Protein AF-A0A7K9UIX4-F1 (afdb_monomer)

Sequence (213 aa):
QVTSWLKTIYGNYPVPEFEVNAETVDVLYKLAEYSNARDRDMALLIEDMKQRAIEHEEKAEFLHDHLMKQLGPLPYSLSEEGTNCLDILVSSAMLLETNNTSLTSLFSAINDRNLELYEVESENRKKERELRRSMRKLTSVLLLETQLEEHLKKCEERLRIHKDICDIHSQNLTFLKRKSYEIKIRIEDAERTLCDRGFDQSLTHEALVKLSE

pLDDT: mean 91.62, std 8.01, range [50.75, 98.69]

Organism: NCBI:txid176938

Nearest PDB structures (foldseek):
  8at2-assembly1_B  TM=5.514E-01  e=1.145E-14  Xenopus laevis
  8fck-assembly1_A  TM=5.462E-01  e=3.309E-14  Xenopus laevis
  8at4-assembly1_A  TM=5.321E-01  e=9.562E-14  Xenopus laevis

Mean predicted aligned error: 14.8 Å

Structure (mmCIF, N/CA/C/O backbone):
data_AF-A0A7K9UIX4-F1
#
_entry.id   AF-A0A7K9UIX4-F1
#
loop_
_atom_site.group_PDB
_atom_site.id
_atom_site.type_symbol
_atom_site.label_atom_id
_atom_site.label_alt_id
_atom_site.label_comp_id
_atom_site.label_asym_id
_atom_site.label_entity_id
_atom_site.label_seq_id
_atom_site.pdbx_PDB_ins_code
_atom_site.Cartn_x
_atom_site.Cartn_y
_atom_site.Cartn_z
_atom_site.occupancy
_atom_site.B_iso_or_equiv
_atom_site.auth_seq_id
_atom_site.auth_comp_id
_atom_site.auth_asym_id
_atom_site.auth_atom_id
_atom_site.pdbx_PDB_model_num
ATOM 1 N N . GLN A 1 1 ? -47.422 25.585 0.048 1.00 69.56 1 GLN A N 1
ATOM 2 C CA . GLN A 1 1 ? -46.538 24.537 0.601 1.00 69.56 1 GLN A CA 1
ATOM 3 C C . GLN A 1 1 ? -45.089 25.019 0.712 1.00 69.56 1 GLN A C 1
ATOM 5 O O . GLN A 1 1 ? -44.571 25.023 1.818 1.00 69.56 1 GLN A O 1
ATOM 10 N N . VAL A 1 2 ? -44.463 25.524 -0.363 1.00 84.19 2 VAL A N 1
ATOM 11 C CA . VAL A 1 2 ? -43.102 26.113 -0.303 1.00 84.19 2 VAL A CA 1
ATOM 12 C C . VAL A 1 2 ? -43.035 27.368 0.577 1.00 84.19 2 VAL A C 1
ATOM 14 O O . VAL A 1 2 ? -42.195 27.463 1.462 1.00 84.19 2 VAL A O 1
ATOM 17 N N . THR A 1 3 ? -43.963 28.311 0.406 1.00 83.75 3 THR A N 1
ATOM 18 C CA . THR A 1 3 ? -43.996 29.569 1.178 1.00 83.75 3 THR A CA 1
ATOM 19 C C . THR A 1 3 ? -44.236 29.364 2.675 1.00 83.75 3 THR A C 1
ATOM 21 O O . THR A 1 3 ? -43.691 30.100 3.492 1.00 83.75 3 THR A O 1
ATOM 24 N N . SER A 1 4 ? -45.035 28.362 3.049 1.00 85.44 4 SER A N 1
ATOM 25 C CA . SER A 1 4 ? -45.248 27.977 4.447 1.00 85.44 4 SER A CA 1
ATOM 26 C C . SER A 1 4 ? -44.009 27.307 5.040 1.00 85.44 4 SER A C 1
ATOM 28 O O . SER A 1 4 ? -43.627 27.654 6.149 1.00 85.44 4 SER A O 1
ATOM 30 N N . TRP A 1 5 ? -43.349 26.418 4.289 1.00 90.06 5 TRP A N 1
ATOM 31 C CA . TRP A 1 5 ? -42.104 25.773 4.718 1.00 90.06 5 TRP A CA 1
ATOM 32 C C . TRP A 1 5 ? -40.960 26.783 4.895 1.00 90.06 5 TRP A C 1
ATOM 34 O O . TRP A 1 5 ? -40.289 26.768 5.923 1.00 90.06 5 TRP A O 1
ATOM 44 N N . LEU A 1 6 ? -40.803 27.740 3.971 1.00 88.31 6 LEU A N 1
ATOM 45 C CA . LEU A 1 6 ? -39.832 28.831 4.110 1.00 88.31 6 LEU A CA 1
ATOM 46 C C . LEU A 1 6 ? -40.106 29.684 5.356 1.00 88.31 6 LEU A C 1
ATOM 48 O O . LEU A 1 6 ? -39.179 30.000 6.092 1.00 88.31 6 LEU A O 1
ATOM 52 N N . LYS A 1 7 ? -41.370 30.005 5.657 1.00 87.81 7 LYS A N 1
ATOM 53 C CA . LYS A 1 7 ? -41.719 30.693 6.912 1.00 87.81 7 LYS A CA 1
ATOM 54 C C . LYS A 1 7 ? -41.355 29.872 8.150 1.00 87.81 7 LYS A C 1
ATOM 56 O O . LYS A 1 7 ? -40.897 30.447 9.128 1.00 87.81 7 LYS A O 1
ATOM 61 N N . THR A 1 8 ? -41.523 28.550 8.116 1.00 88.25 8 THR A N 1
ATOM 62 C CA . THR A 1 8 ? -41.115 27.670 9.222 1.00 88.25 8 THR A CA 1
ATOM 63 C C . THR A 1 8 ? -39.597 27.663 9.418 1.00 88.25 8 THR A C 1
ATOM 65 O O . THR A 1 8 ? -39.149 27.732 10.557 1.00 88.25 8 THR A O 1
ATOM 68 N N . ILE A 1 9 ? -38.809 27.639 8.338 1.00 87.88 9 ILE A N 1
ATOM 69 C CA . ILE A 1 9 ? -37.337 27.664 8.415 1.00 87.88 9 ILE A CA 1
ATOM 70 C C . ILE A 1 9 ? -36.812 29.009 8.917 1.00 87.88 9 ILE A C 1
ATOM 72 O O . ILE A 1 9 ? -35.937 29.046 9.778 1.00 87.88 9 ILE A O 1
ATOM 76 N N . TYR A 1 10 ? -37.325 30.114 8.376 1.00 87.62 10 TYR A N 1
ATOM 77 C CA . TYR A 1 10 ? -36.851 31.453 8.729 1.00 87.62 10 TYR A CA 1
ATOM 78 C C . TYR A 1 10 ? -37.459 31.973 10.041 1.00 87.62 10 TYR A C 1
ATOM 80 O O . TYR A 1 10 ? -36.930 32.913 10.634 1.00 87.62 10 TYR A O 1
ATOM 88 N N . GLY A 1 11 ? -38.536 31.354 10.535 1.00 85.56 11 GLY A N 1
ATOM 89 C CA . GLY A 1 11 ? -39.170 31.691 11.806 1.00 85.56 11 GLY A CA 1
ATOM 90 C C . GLY A 1 11 ? -39.609 33.156 11.857 1.00 85.56 11 GLY A C 1
ATOM 91 O O . GLY A 1 11 ? -40.539 33.560 11.163 1.00 85.56 11 GLY A O 1
ATOM 92 N N . ASN A 1 12 ? -38.923 33.950 12.684 1.00 86.75 12 ASN A N 1
ATOM 93 C CA . ASN A 1 12 ? -39.192 35.383 12.859 1.00 86.75 12 ASN A CA 1
ATOM 94 C C . ASN A 1 12 ? -38.447 36.283 11.858 1.00 86.75 12 ASN A C 1
ATOM 96 O O . ASN A 1 12 ? -38.671 37.494 11.846 1.00 86.75 12 ASN A O 1
ATOM 100 N N . TYR A 1 13 ? -37.550 35.726 11.042 1.00 87.31 13 TYR A N 1
ATOM 101 C CA . TYR A 1 13 ? -36.823 36.478 10.025 1.00 87.31 13 TYR A CA 1
ATOM 102 C C . TYR A 1 13 ? -37.628 36.564 8.722 1.00 87.31 13 TYR A C 1
ATOM 104 O O . TYR A 1 13 ? -38.330 35.614 8.361 1.00 87.31 13 TYR A O 1
ATOM 112 N N . PRO A 1 14 ? -37.535 37.686 7.986 1.00 86.38 14 PRO A N 1
ATOM 113 C CA . PRO A 1 14 ? -38.163 37.788 6.679 1.00 86.38 14 PRO A CA 1
ATOM 114 C C . PRO A 1 14 ? -37.519 36.791 5.709 1.00 86.38 14 PRO A C 1
ATOM 116 O O . PRO A 1 14 ? -36.296 36.652 5.659 1.00 86.38 14 PRO A O 1
ATOM 119 N N . VAL A 1 15 ? -38.354 36.107 4.924 1.00 86.44 15 VAL A N 1
ATOM 120 C CA . VAL A 1 15 ? -37.889 35.224 3.846 1.00 86.44 15 VAL A CA 1
ATOM 121 C C . VAL A 1 15 ? -37.228 36.095 2.767 1.00 86.44 15 VAL A C 1
ATOM 123 O O . VAL A 1 15 ? -37.869 37.048 2.320 1.00 86.44 15 VAL A O 1
ATOM 126 N N . PRO A 1 16 ? -35.981 35.803 2.349 1.00 87.50 16 PRO A N 1
ATOM 127 C CA . PRO A 1 16 ? -35.305 36.549 1.294 1.00 87.50 16 PRO A CA 1
ATOM 128 C C . PRO A 1 16 ? -36.104 36.561 -0.007 1.00 87.50 16 PRO A C 1
ATOM 130 O O . PRO A 1 16 ? -36.765 35.578 -0.347 1.00 87.50 16 PRO A O 1
ATOM 133 N N . GLU A 1 17 ? -36.019 37.661 -0.750 1.00 85.00 17 GLU A N 1
ATOM 134 C CA . GLU A 1 17 ? -36.602 37.735 -2.086 1.00 85.00 17 GLU A CA 1
ATOM 135 C C . GLU A 1 17 ? -35.867 36.779 -3.032 1.00 85.00 17 GLU A C 1
ATOM 137 O O . GLU A 1 17 ? -34.637 36.712 -3.046 1.00 85.00 17 GLU A O 1
ATOM 142 N N . PHE A 1 18 ? -36.628 36.025 -3.819 1.00 85.56 18 PHE A N 1
ATOM 143 C CA . PHE A 1 18 ? -36.106 35.101 -4.819 1.00 85.56 18 PHE A CA 1
ATOM 144 C C . PHE A 1 18 ? -36.961 35.166 -6.082 1.00 85.56 18 PHE A C 1
ATOM 146 O O . PHE A 1 18 ? -38.129 35.561 -6.047 1.00 85.56 18 PHE A O 1
ATOM 153 N N . GLU A 1 19 ? -36.378 34.773 -7.209 1.00 88.25 19 GLU A N 1
ATOM 154 C CA . GLU A 1 19 ? -37.083 34.749 -8.483 1.00 88.25 19 GLU A CA 1
ATOM 155 C C . GLU A 1 19 ? -38.132 33.628 -8.497 1.00 88.25 19 GLU A C 1
ATOM 157 O O . GLU A 1 19 ? -37.816 32.443 -8.386 1.00 88.25 19 GLU A O 1
ATOM 162 N N . VAL A 1 20 ? -39.407 33.993 -8.643 1.00 86.06 20 VAL A N 1
ATOM 163 C CA . VAL A 1 20 ? -40.508 33.025 -8.687 1.00 86.06 20 VAL A CA 1
ATOM 164 C C . VAL A 1 20 ? -40.691 32.533 -10.122 1.00 86.06 20 VAL A C 1
ATOM 166 O O . VAL A 1 20 ? -41.578 32.985 -10.845 1.00 86.06 20 VAL A O 1
ATOM 169 N N . ASN A 1 21 ? -39.838 31.596 -10.533 1.00 91.38 21 ASN A N 1
ATOM 170 C CA . ASN A 1 21 ? -39.973 30.854 -11.788 1.00 91.38 21 ASN A CA 1
ATOM 171 C C . ASN A 1 21 ? -40.266 29.362 -11.522 1.00 91.38 21 ASN A C 1
ATOM 173 O O . ASN A 1 21 ? -40.100 28.867 -10.404 1.00 91.38 21 ASN A O 1
ATOM 177 N N . ALA A 1 22 ? -40.763 28.645 -12.537 1.00 88.19 22 ALA A N 1
ATOM 178 C CA . ALA A 1 22 ? -41.216 27.257 -12.381 1.00 88.19 22 ALA A CA 1
ATOM 179 C C . ALA A 1 22 ? -40.102 26.314 -11.891 1.00 88.19 22 ALA A C 1
ATOM 181 O O . ALA A 1 22 ? -40.360 25.428 -11.079 1.00 88.19 22 ALA A O 1
ATOM 182 N N . GLU A 1 23 ? -38.868 26.541 -12.340 1.00 91.12 23 GLU A N 1
ATOM 183 C CA . GLU A 1 23 ? -37.693 25.759 -11.951 1.00 91.12 23 GLU A CA 1
ATOM 184 C C . GLU A 1 23 ? -37.335 25.980 -10.475 1.00 91.12 23 GLU A C 1
ATOM 186 O O . GLU A 1 23 ? -37.147 25.028 -9.720 1.00 91.12 23 GLU A O 1
ATOM 191 N N . THR A 1 24 ? -37.341 27.234 -10.023 1.00 88.69 24 THR A N 1
ATOM 192 C CA . THR A 1 24 ? -37.006 27.607 -8.643 1.00 88.69 24 THR A CA 1
ATOM 193 C C . THR A 1 24 ? -38.058 27.098 -7.661 1.00 88.69 24 THR A C 1
ATOM 195 O O . THR A 1 24 ? -37.723 26.612 -6.581 1.00 88.69 24 THR A O 1
ATOM 198 N N . VAL A 1 25 ? -39.340 27.140 -8.037 1.00 89.88 25 VAL A N 1
ATOM 199 C CA . VAL A 1 25 ? -40.420 26.584 -7.210 1.00 89.88 25 VAL A CA 1
ATOM 200 C C . VAL A 1 25 ? -40.328 25.055 -7.114 1.00 89.88 25 VAL A C 1
ATOM 202 O O . VAL A 1 25 ? -40.532 24.528 -6.021 1.00 89.88 25 VAL A O 1
ATOM 205 N N . ASP A 1 26 ? -39.983 24.348 -8.196 1.00 92.06 26 ASP A N 1
ATOM 206 C CA . ASP A 1 26 ? -39.791 22.885 -8.186 1.00 92.06 26 ASP A CA 1
ATOM 207 C C . ASP A 1 26 ? -38.611 22.464 -7.296 1.00 92.06 26 ASP A C 1
ATOM 209 O O . ASP A 1 26 ? -38.741 21.563 -6.463 1.00 92.06 26 ASP A O 1
ATOM 213 N N . VAL A 1 27 ? -37.478 23.170 -7.394 1.00 91.69 27 VAL A N 1
ATOM 214 C CA . VAL A 1 27 ? -36.305 22.927 -6.538 1.00 91.69 27 VAL A CA 1
ATOM 215 C C . VAL A 1 27 ? -36.646 23.145 -5.064 1.00 91.69 27 VAL A C 1
ATOM 217 O O . VAL A 1 27 ? -36.348 22.291 -4.227 1.00 91.69 27 VAL A O 1
ATOM 220 N N . LEU A 1 28 ? -37.311 24.254 -4.729 1.00 91.25 28 LEU A N 1
ATOM 221 C CA . LEU A 1 28 ? -37.714 24.545 -3.351 1.00 91.25 28 LEU A CA 1
ATOM 222 C C . LEU A 1 28 ? -38.770 23.562 -2.831 1.00 91.25 28 LEU A C 1
ATOM 224 O O . LEU A 1 28 ? -38.767 23.236 -1.645 1.00 91.25 28 LEU A O 1
ATOM 228 N N . TYR A 1 29 ? -39.660 23.069 -3.693 1.00 91.69 29 TYR A N 1
ATOM 229 C CA . TYR A 1 29 ? -40.641 22.049 -3.333 1.00 91.69 29 TYR A CA 1
ATOM 230 C C . TYR A 1 29 ? -39.965 20.722 -2.975 1.00 91.69 29 TYR A C 1
ATOM 232 O O . TYR A 1 29 ? -40.213 20.183 -1.896 1.00 91.69 29 TYR A O 1
ATOM 240 N N . LYS A 1 30 ? -39.042 20.244 -3.818 1.00 92.88 30 LYS A N 1
ATOM 241 C CA . LYS A 1 30 ? -38.243 19.037 -3.546 1.00 92.88 30 LYS A CA 1
ATOM 242 C C . LYS A 1 30 ? -37.411 19.182 -2.276 1.00 92.88 30 LYS A C 1
ATOM 244 O O . LYS A 1 30 ? -37.341 18.254 -1.474 1.00 92.88 30 LYS A O 1
ATOM 249 N N . LEU A 1 31 ? -36.815 20.356 -2.065 1.00 92.06 31 LEU A N 1
ATOM 250 C CA . LEU A 1 31 ? -36.054 20.646 -0.853 1.00 92.06 31 LEU A CA 1
ATOM 251 C C . LEU A 1 31 ? -36.946 20.623 0.396 1.00 92.06 31 LEU A C 1
ATOM 253 O O . LEU A 1 31 ? -36.538 20.084 1.424 1.00 92.06 31 LEU A O 1
ATOM 257 N N . ALA A 1 32 ? -38.173 21.140 0.300 1.00 91.81 32 ALA A N 1
ATOM 258 C CA . ALA A 1 32 ? -39.151 21.088 1.379 1.00 91.81 32 ALA A CA 1
ATOM 259 C C . ALA A 1 32 ? -39.592 19.657 1.703 1.00 91.81 32 ALA A C 1
ATOM 261 O O . ALA A 1 32 ? -39.629 19.281 2.874 1.00 91.81 32 ALA A O 1
ATOM 262 N N . GLU A 1 33 ? -39.900 18.842 0.691 1.00 93.38 33 GLU A N 1
ATOM 263 C CA . GLU A 1 33 ? -40.237 17.427 0.890 1.00 93.38 33 GLU A CA 1
ATOM 264 C C . GLU A 1 33 ? -39.084 16.658 1.534 1.00 93.38 33 GLU A C 1
ATOM 266 O O . GLU A 1 33 ? -39.299 15.943 2.514 1.00 93.38 33 GLU A O 1
ATOM 271 N N . TYR A 1 34 ? -37.862 16.859 1.036 1.00 92.94 34 TYR A N 1
ATOM 272 C CA . TYR A 1 34 ? -36.669 16.221 1.579 1.00 92.94 34 TYR A CA 1
ATOM 273 C C . TYR A 1 34 ? -36.387 16.654 3.023 1.00 92.94 34 TYR A C 1
ATOM 275 O O . TYR A 1 34 ? -36.147 15.804 3.878 1.00 92.94 34 TYR A O 1
ATOM 283 N N . SER A 1 35 ? -36.470 17.956 3.323 1.00 91.44 35 SER A N 1
ATOM 284 C CA . SER A 1 35 ? -36.311 18.470 4.689 1.00 91.44 35 SER A CA 1
ATOM 285 C C . SER A 1 35 ? -37.348 17.856 5.621 1.00 91.44 35 SER A C 1
ATOM 287 O O . SER A 1 35 ? -36.984 17.298 6.644 1.00 91.44 35 SER A O 1
ATOM 289 N N . ASN A 1 36 ? -38.628 17.870 5.242 1.00 91.50 36 ASN A N 1
ATOM 290 C CA . ASN A 1 36 ? -39.698 17.331 6.080 1.00 91.50 36 ASN A CA 1
ATOM 291 C C . ASN A 1 36 ? -39.596 15.810 6.275 1.00 91.50 36 ASN A C 1
ATOM 293 O O . ASN A 1 36 ? -39.999 15.293 7.315 1.00 91.50 36 ASN A O 1
ATOM 297 N N . ALA A 1 37 ? -39.118 15.063 5.276 1.00 93.12 37 ALA A N 1
ATOM 298 C CA . ALA A 1 37 ? -38.832 13.638 5.428 1.00 93.12 37 ALA A CA 1
ATOM 299 C C . ALA A 1 37 ? -37.690 13.420 6.427 1.00 93.12 37 ALA A C 1
ATOM 301 O O . ALA A 1 37 ? -37.876 12.718 7.416 1.00 93.12 37 ALA A O 1
ATOM 302 N N . ARG A 1 38 ? -36.569 14.122 6.239 1.00 93.88 38 ARG A N 1
ATOM 303 C CA . ARG A 1 38 ? -35.414 14.057 7.138 1.00 93.88 38 ARG A CA 1
ATOM 304 C C . ARG A 1 38 ? -35.765 14.455 8.573 1.00 93.88 38 ARG A C 1
ATOM 306 O O . ARG A 1 38 ? -35.310 13.808 9.508 1.00 93.88 38 ARG A O 1
ATOM 313 N N . ASP A 1 39 ? -36.565 15.501 8.758 1.00 93.31 39 ASP A N 1
ATOM 314 C CA . ASP A 1 39 ? -36.942 15.997 10.084 1.00 93.31 39 ASP A CA 1
ATOM 315 C C . ASP A 1 39 ? -37.875 15.000 10.801 1.00 93.31 39 ASP A C 1
ATOM 317 O O . ASP A 1 39 ? -37.752 14.802 12.010 1.00 93.31 39 ASP A O 1
ATOM 321 N N . ARG A 1 40 ? -38.751 14.299 10.061 1.00 95.00 40 ARG A N 1
ATOM 322 C CA . ARG A 1 40 ? -39.546 13.179 10.600 1.00 95.00 40 ARG A CA 1
ATOM 323 C C . ARG A 1 40 ? -38.667 12.002 11.011 1.00 95.00 40 ARG A C 1
ATOM 325 O O . ARG A 1 40 ? -38.834 11.495 12.116 1.00 95.00 40 ARG A O 1
ATOM 332 N N . ASP A 1 41 ? -37.729 11.596 10.161 1.00 96.00 41 ASP A N 1
ATOM 333 C CA . ASP A 1 41 ? -36.817 10.487 10.460 1.00 96.00 41 ASP A CA 1
ATOM 334 C C . ASP A 1 41 ? -35.938 10.808 11.677 1.00 96.00 41 ASP A C 1
ATOM 336 O O . ASP A 1 41 ? -35.739 9.966 12.552 1.00 96.00 41 ASP A O 1
ATOM 340 N N . MET A 1 42 ? -35.472 12.055 11.785 1.00 95.12 42 MET A N 1
ATOM 341 C CA . MET A 1 42 ? -34.721 12.531 12.944 1.00 95.12 42 MET A CA 1
ATOM 342 C C . MET A 1 42 ? -35.571 12.522 14.218 1.00 95.12 42 MET A C 1
ATOM 344 O O . MET A 1 42 ? -35.084 12.102 15.264 1.00 95.12 42 MET A O 1
ATOM 348 N N . ALA A 1 43 ? -36.838 12.943 14.147 1.00 95.94 43 ALA A N 1
ATOM 349 C CA . ALA A 1 43 ? -37.745 12.887 15.291 1.00 95.94 43 ALA A CA 1
ATOM 350 C C . ALA A 1 43 ? -37.988 11.442 15.763 1.00 95.94 43 ALA A C 1
ATOM 352 O O . ALA A 1 43 ? -37.959 11.186 16.966 1.00 95.94 43 ALA A O 1
ATOM 353 N N . LEU A 1 44 ? -38.163 10.497 14.832 1.00 96.81 44 LEU A N 1
ATOM 354 C CA . LEU A 1 44 ? -38.292 9.072 15.151 1.00 96.81 44 LEU A CA 1
ATOM 355 C C . LEU A 1 44 ? -37.020 8.515 15.798 1.00 96.81 44 LEU A C 1
ATOM 357 O O . LEU A 1 44 ? -37.114 7.807 16.795 1.00 96.81 44 LEU A O 1
ATOM 361 N N . LEU A 1 45 ? -35.842 8.872 15.279 1.00 97.25 45 LEU A N 1
ATOM 362 C CA . LEU A 1 45 ? -34.562 8.473 15.864 1.00 97.25 45 LEU A CA 1
ATOM 363 C C . LEU A 1 45 ? -34.389 9.024 17.285 1.00 97.25 45 LEU A C 1
ATOM 365 O O . LEU A 1 45 ? -33.925 8.310 18.166 1.00 97.25 45 LEU A O 1
ATOM 369 N N . ILE A 1 46 ? -34.762 10.285 17.522 1.00 96.75 46 ILE A N 1
ATOM 370 C CA . ILE A 1 46 ? -34.701 10.891 18.859 1.00 96.75 46 ILE A CA 1
ATOM 371 C C . ILE A 1 46 ? -35.603 10.129 19.833 1.00 96.75 46 ILE A C 1
ATOM 373 O O . ILE A 1 46 ? -35.179 9.848 20.952 1.00 96.75 46 ILE A O 1
ATOM 377 N N . GLU A 1 47 ? -36.830 9.805 19.427 1.00 97.25 47 GLU A N 1
ATOM 378 C CA . GLU A 1 47 ? -37.774 9.096 20.291 1.00 97.25 47 GLU A CA 1
ATOM 379 C C . GLU A 1 47 ? -37.317 7.665 20.588 1.00 97.25 47 GLU A C 1
ATOM 381 O O . GLU A 1 47 ? -37.326 7.235 21.738 1.00 97.25 47 GLU A O 1
ATOM 386 N N . ASP A 1 48 ? -36.813 6.961 19.578 1.00 97.44 48 ASP A N 1
ATOM 387 C CA . ASP A 1 48 ? -36.209 5.639 19.732 1.00 97.44 48 ASP A CA 1
ATOM 388 C C . ASP A 1 48 ? -34.994 5.664 20.679 1.00 97.44 48 ASP A C 1
ATOM 390 O O . ASP A 1 48 ? -34.877 4.816 21.563 1.00 97.44 48 ASP A O 1
ATOM 394 N N . MET A 1 49 ? -34.121 6.671 20.578 1.00 95.56 49 MET A N 1
ATOM 395 C CA . MET A 1 49 ? -32.983 6.818 21.494 1.00 95.56 49 MET A CA 1
ATOM 396 C C . MET A 1 49 ? -33.420 7.110 22.933 1.00 95.56 49 MET A C 1
ATOM 398 O O . MET A 1 49 ? -32.815 6.582 23.865 1.00 95.56 49 MET A O 1
ATOM 402 N N . LYS A 1 50 ? -34.476 7.910 23.134 1.00 96.88 50 LYS A N 1
ATOM 403 C CA . LYS A 1 50 ? -35.054 8.128 24.471 1.00 96.88 50 LYS A CA 1
ATOM 404 C C . LYS A 1 50 ? -35.621 6.838 25.050 1.00 96.88 50 LYS A C 1
ATOM 406 O O . LYS A 1 50 ? -35.353 6.536 26.207 1.00 96.88 50 LYS A O 1
ATOM 411 N N . GLN A 1 51 ? -36.360 6.074 24.248 1.00 96.94 51 GLN A N 1
ATOM 412 C CA . GLN A 1 51 ? -36.930 4.803 24.678 1.00 96.94 51 GLN A CA 1
ATOM 413 C C . GLN A 1 51 ? -35.832 3.809 25.076 1.00 96.94 51 GLN A C 1
ATOM 415 O O . GLN A 1 51 ? -35.888 3.241 26.163 1.00 96.94 51 GLN A O 1
ATOM 420 N N . ARG A 1 52 ? -34.774 3.674 24.263 1.00 95.44 52 ARG A N 1
ATOM 421 C CA . ARG A 1 52 ? -33.603 2.854 24.619 1.00 95.44 52 ARG A CA 1
ATOM 422 C C . ARG A 1 52 ? -32.946 3.323 25.913 1.00 95.44 52 ARG A C 1
ATOM 424 O O . ARG A 1 52 ? -32.527 2.489 26.707 1.00 95.44 52 ARG A O 1
ATOM 431 N N . ALA A 1 53 ? -32.829 4.634 26.130 1.00 95.56 53 ALA A N 1
ATOM 432 C CA . ALA A 1 53 ? -32.246 5.169 27.357 1.00 95.56 53 ALA A CA 1
ATOM 433 C C . ALA A 1 53 ? -33.058 4.756 28.596 1.00 95.56 53 ALA A C 1
ATOM 435 O O . ALA A 1 53 ? -32.464 4.283 29.562 1.00 95.56 53 ALA A O 1
ATOM 436 N N . ILE A 1 54 ? -34.392 4.844 28.527 1.00 96.06 54 ILE A N 1
ATOM 437 C CA . ILE A 1 54 ? -35.295 4.385 29.595 1.00 96.06 54 ILE A CA 1
ATOM 438 C C . ILE A 1 54 ? -35.123 2.880 29.832 1.00 96.06 54 ILE A C 1
ATOM 440 O O . ILE A 1 54 ? -34.901 2.458 30.960 1.00 96.06 54 ILE A O 1
ATOM 444 N N . GLU A 1 55 ? -35.140 2.066 28.773 1.00 95.62 55 GLU A N 1
ATOM 445 C CA . GLU A 1 55 ? -34.955 0.611 28.883 1.00 95.62 55 GLU A CA 1
ATOM 446 C C . GLU A 1 55 ? -33.600 0.234 29.501 1.00 95.62 55 GLU A C 1
ATOM 448 O O . GLU A 1 55 ? -33.491 -0.726 30.268 1.00 95.62 55 GLU A O 1
ATOM 453 N N . HIS A 1 56 ? -32.545 0.982 29.172 1.00 93.00 56 HIS A N 1
ATOM 454 C CA . HIS A 1 56 ? -31.225 0.796 29.764 1.00 93.00 56 HIS A CA 1
ATOM 455 C C . HIS A 1 56 ? -31.197 1.168 31.247 1.00 93.00 56 HIS A C 1
ATOM 457 O O . HIS A 1 56 ? -30.570 0.445 32.024 1.00 93.00 56 HIS A O 1
ATOM 463 N N . GLU A 1 57 ? -31.868 2.250 31.637 1.00 95.12 57 GLU A N 1
ATOM 464 C CA . GLU A 1 57 ? -31.971 2.694 33.028 1.00 95.12 57 GLU A CA 1
ATOM 465 C C . GLU A 1 57 ? -32.768 1.690 33.873 1.00 95.12 57 GLU A C 1
ATOM 467 O O . GLU A 1 57 ? -32.247 1.186 34.867 1.00 95.12 57 GLU A O 1
ATOM 472 N N . GLU A 1 58 ? -33.943 1.259 33.406 1.00 94.75 58 GLU A N 1
ATOM 473 C CA . GLU A 1 58 ? -34.754 0.223 34.064 1.00 94.75 58 GLU A CA 1
ATOM 474 C C . GLU A 1 58 ? -33.982 -1.096 34.224 1.00 94.75 58 GLU A C 1
ATOM 476 O O . GLU A 1 58 ? -34.029 -1.757 35.266 1.00 94.75 58 GLU A O 1
ATOM 481 N N . LYS A 1 59 ? -33.225 -1.496 33.195 1.00 92.56 59 LYS A N 1
ATOM 482 C CA . LYS A 1 59 ? -32.387 -2.697 33.257 1.00 92.56 59 LYS A CA 1
ATOM 483 C C . LYS A 1 59 ? -31.236 -2.542 34.250 1.00 92.56 59 LYS A C 1
ATOM 485 O O . LYS A 1 59 ? -30.892 -3.516 34.922 1.00 92.56 59 LYS A O 1
ATOM 490 N N . ALA A 1 60 ? -30.626 -1.361 34.331 1.00 90.06 60 ALA A N 1
ATOM 491 C CA . ALA A 1 60 ? -29.564 -1.077 35.288 1.00 90.06 60 ALA A CA 1
ATOM 492 C C . ALA A 1 60 ? -30.089 -1.142 36.729 1.00 90.06 60 ALA A C 1
ATOM 494 O O . ALA A 1 60 ? -29.473 -1.809 37.563 1.00 90.06 60 ALA A O 1
ATOM 495 N N . GLU A 1 61 ? -31.251 -0.543 36.999 1.00 92.56 61 GLU A N 1
ATOM 496 C CA . GLU A 1 61 ? -31.930 -0.620 38.297 1.00 92.56 61 GLU A CA 1
ATOM 497 C C . GLU A 1 61 ? -32.293 -2.064 38.662 1.00 92.56 61 GLU A C 1
ATOM 499 O O . GLU A 1 61 ? -31.951 -2.538 39.747 1.00 92.56 61 GLU A O 1
ATOM 504 N N . PHE A 1 62 ? -32.895 -2.814 37.732 1.00 92.06 62 PHE A N 1
ATOM 505 C CA . PHE A 1 62 ? -33.228 -4.225 37.942 1.00 92.06 62 PHE A CA 1
ATOM 506 C C . PHE A 1 62 ? -31.997 -5.064 38.314 1.00 92.06 62 PHE A C 1
ATOM 508 O O . PHE A 1 62 ? -32.046 -5.878 39.242 1.00 92.06 62 PHE A O 1
ATOM 515 N N . LEU A 1 63 ? -30.887 -4.881 37.592 1.00 87.88 63 LEU A N 1
ATOM 516 C CA . LEU A 1 63 ? -29.639 -5.589 37.868 1.00 87.88 63 LEU A CA 1
ATOM 517 C C . LEU A 1 63 ? -29.055 -5.180 39.221 1.00 87.88 63 LEU A C 1
ATOM 519 O O . LEU A 1 63 ? -28.618 -6.054 39.970 1.00 87.88 63 LEU A O 1
ATOM 523 N N . HIS A 1 64 ? -29.078 -3.889 39.553 1.00 83.75 64 HIS A N 1
ATOM 524 C CA . HIS A 1 64 ? -28.623 -3.384 40.845 1.00 83.75 64 HIS A CA 1
ATOM 525 C C . HIS A 1 64 ? -29.398 -4.027 42.002 1.00 83.75 64 HIS A C 1
ATOM 527 O O . HIS A 1 64 ? -28.795 -4.613 42.904 1.00 83.75 64 HIS A O 1
ATOM 533 N N . ASP A 1 65 ? -30.728 -4.012 41.933 1.00 86.94 65 ASP A N 1
ATOM 534 C CA . ASP A 1 65 ? -31.610 -4.610 42.936 1.00 86.94 65 ASP A CA 1
ATOM 535 C C . ASP A 1 65 ? -31.410 -6.120 43.065 1.00 86.94 65 ASP A C 1
ATOM 537 O O . ASP A 1 65 ? -31.404 -6.675 44.170 1.00 86.94 65 ASP A O 1
ATOM 541 N N . HIS A 1 66 ? -31.263 -6.810 41.933 1.00 86.62 66 HIS A N 1
ATOM 542 C CA . HIS A 1 66 ? -31.018 -8.244 41.912 1.00 86.62 66 HIS A CA 1
ATOM 543 C C . HIS A 1 66 ? -29.684 -8.593 42.583 1.00 86.62 66 HIS A C 1
ATOM 545 O O . HIS A 1 66 ? -29.636 -9.489 43.430 1.00 86.62 66 HIS A O 1
ATOM 551 N N . LEU A 1 67 ? -28.620 -7.858 42.250 1.00 82.81 67 LEU A N 1
ATOM 552 C CA . LEU A 1 67 ? -27.295 -8.035 42.838 1.00 82.81 67 LEU A CA 1
ATOM 553 C C . LEU A 1 67 ? -27.304 -7.727 44.338 1.00 82.81 67 LEU A C 1
ATOM 555 O O . LEU A 1 67 ? -26.776 -8.525 45.110 1.00 82.81 67 LEU A O 1
ATOM 559 N N . MET A 1 68 ? -27.964 -6.650 44.773 1.00 81.12 68 MET A N 1
ATOM 560 C CA . MET A 1 68 ? -28.098 -6.315 46.197 1.00 81.12 68 MET A CA 1
ATOM 561 C C . MET A 1 68 ? -28.842 -7.400 46.985 1.00 81.12 68 MET A C 1
ATOM 563 O O . MET A 1 68 ? -28.447 -7.732 48.103 1.00 81.12 68 MET A O 1
ATOM 567 N N . LYS A 1 69 ? -29.878 -8.017 46.399 1.00 84.88 69 LYS A N 1
ATOM 568 C CA . LYS A 1 69 ? -30.600 -9.147 47.015 1.00 84.88 69 LYS A CA 1
ATOM 569 C C . LYS A 1 69 ? -29.759 -10.426 47.100 1.00 84.88 69 LYS A C 1
ATOM 571 O O . LYS A 1 69 ? -29.895 -11.161 48.073 1.00 84.88 69 LYS A O 1
ATOM 576 N N . GLN A 1 70 ? -28.933 -10.712 46.091 1.00 79.75 70 GLN A N 1
ATOM 577 C CA . GLN A 1 70 ? -28.108 -11.929 46.020 1.00 79.75 70 GLN A CA 1
ATOM 578 C C . GLN A 1 70 ? -26.834 -11.841 46.874 1.00 79.75 70 GLN A C 1
ATOM 580 O O . GLN A 1 70 ? -26.460 -12.817 47.518 1.00 79.75 70 GLN A O 1
ATOM 585 N N . LEU A 1 71 ? -26.163 -10.686 46.869 1.00 75.62 71 LEU A N 1
ATOM 586 C CA . LEU A 1 71 ? -24.849 -10.488 47.492 1.00 75.62 71 LEU A CA 1
ATOM 587 C C . LEU A 1 71 ? -24.938 -9.833 48.881 1.00 75.62 71 LEU A C 1
ATOM 589 O O . LEU A 1 71 ? -23.975 -9.896 49.643 1.00 75.62 71 LEU A O 1
ATOM 593 N N . GLY A 1 72 ? -26.070 -9.221 49.246 1.00 71.44 72 GLY A N 1
ATOM 594 C CA . GLY A 1 72 ? -26.187 -8.455 50.489 1.00 71.44 72 GLY A CA 1
ATOM 595 C C . GLY A 1 72 ? -25.247 -7.233 50.505 1.00 71.44 72 GLY A C 1
ATOM 596 O O . GLY A 1 72 ? -24.886 -6.726 49.444 1.00 71.44 72 GLY A O 1
ATOM 597 N N . PRO A 1 73 ? -24.794 -6.743 51.677 1.00 65.06 73 PRO A N 1
ATOM 598 C CA . PRO A 1 73 ? -23.932 -5.557 51.782 1.00 65.06 73 PRO A CA 1
ATOM 599 C C . PRO A 1 73 ? -22.470 -5.790 51.344 1.00 65.06 73 PRO A C 1
ATOM 601 O O . PRO A 1 73 ? -21.607 -4.965 51.640 1.00 65.06 73 PRO A O 1
ATOM 604 N N . LEU A 1 74 ? -22.174 -6.885 50.634 1.00 62.22 74 LEU A N 1
ATOM 605 C CA . LEU A 1 74 ? -20.827 -7.262 50.197 1.00 62.22 74 LEU A CA 1
ATOM 606 C C . LEU A 1 74 ? -20.048 -6.154 49.450 1.00 62.22 74 LEU A C 1
ATOM 608 O O . LEU A 1 74 ? -18.850 -6.026 49.706 1.00 62.22 74 LEU A O 1
ATOM 612 N N . PRO A 1 75 ? -20.669 -5.306 48.595 1.00 57.59 75 PRO A N 1
ATOM 613 C CA . PRO A 1 75 ? -19.956 -4.209 47.930 1.00 57.59 75 PRO A CA 1
ATOM 614 C C . PRO A 1 75 ? -19.364 -3.182 48.906 1.00 57.59 75 PRO A C 1
ATOM 616 O O . PRO A 1 75 ? -18.400 -2.504 48.571 1.00 57.59 75 PRO A O 1
ATOM 619 N N . TYR A 1 76 ? -19.917 -3.086 50.119 1.00 64.56 76 TYR A N 1
ATOM 620 C CA . TYR A 1 76 ? -19.472 -2.166 51.168 1.00 64.56 76 TYR A CA 1
ATOM 621 C C . TYR A 1 76 ? -18.585 -2.840 52.227 1.00 64.56 76 TYR A C 1
ATOM 623 O O . TYR A 1 76 ? -18.126 -2.170 53.149 1.00 64.56 76 TYR A O 1
ATOM 631 N N . SER A 1 77 ? -18.348 -4.155 52.125 1.00 69.25 77 SER A N 1
ATOM 632 C CA . SER A 1 77 ? -17.526 -4.918 53.078 1.00 69.25 77 SER A CA 1
ATOM 633 C C . SER A 1 77 ? -16.148 -5.308 52.540 1.00 69.25 77 SER A C 1
ATOM 635 O O . SER A 1 77 ? -15.381 -5.956 53.252 1.00 69.25 77 SER A O 1
ATOM 637 N N . LEU A 1 78 ? -15.849 -4.990 51.279 1.00 76.12 78 LEU A N 1
ATOM 638 C CA . LEU A 1 78 ? -14.548 -5.263 50.673 1.00 76.12 78 LEU A CA 1
ATOM 639 C C . LEU A 1 78 ? -13.517 -4.226 51.129 1.00 76.12 78 LEU A C 1
ATOM 641 O O . LEU A 1 78 ? -13.834 -3.055 51.334 1.00 76.12 78 LEU A O 1
ATOM 645 N N . SER A 1 79 ? -12.267 -4.662 51.285 1.00 88.12 79 SER A N 1
ATOM 646 C CA . SER A 1 79 ? -11.145 -3.738 51.450 1.00 88.12 79 SER A CA 1
ATOM 647 C C . SER A 1 79 ? -10.929 -2.929 50.168 1.00 88.12 79 SER A C 1
ATOM 649 O O . SER A 1 79 ? -11.328 -3.356 49.085 1.00 88.12 79 SER A O 1
ATOM 651 N N . GLU A 1 80 ? -10.238 -1.794 50.278 1.00 88.69 80 GLU A N 1
ATOM 652 C CA . GLU A 1 80 ? -9.794 -0.998 49.123 1.00 88.69 80 GLU A CA 1
ATOM 653 C C . GLU A 1 80 ? -9.080 -1.868 48.074 1.00 88.69 80 GLU A C 1
ATOM 655 O O . GLU A 1 80 ? -9.394 -1.803 46.887 1.00 88.69 80 GLU A O 1
ATOM 660 N N . GLU A 1 81 ? -8.216 -2.779 48.532 1.00 89.50 81 GLU A N 1
ATOM 661 C CA . GLU A 1 81 ? -7.522 -3.753 47.685 1.00 89.50 81 GLU A CA 1
ATOM 662 C C . GLU A 1 81 ? -8.489 -4.691 46.942 1.00 89.50 81 GLU A C 1
ATOM 664 O O . GLU A 1 81 ? -8.319 -4.955 45.755 1.00 89.50 81 GLU A O 1
ATOM 669 N N . GLY A 1 82 ? -9.531 -5.183 47.623 1.00 87.62 82 GLY A N 1
ATOM 670 C CA . GLY A 1 82 ? -10.535 -6.063 47.024 1.00 87.62 82 GLY A CA 1
ATOM 671 C C . GLY A 1 82 ? -11.355 -5.357 45.945 1.00 87.62 82 GLY A C 1
ATOM 672 O O . GLY A 1 82 ? -11.602 -5.933 44.885 1.00 87.62 82 GLY A O 1
ATOM 673 N N . THR A 1 83 ? -11.719 -4.097 46.183 1.00 87.00 83 THR A N 1
ATOM 674 C CA . THR A 1 83 ? -12.400 -3.250 45.195 1.00 87.00 83 THR A CA 1
ATOM 675 C C . THR A 1 83 ? -11.507 -2.992 43.982 1.00 87.00 83 THR A C 1
ATOM 677 O O . THR A 1 83 ? -11.960 -3.156 42.851 1.00 87.00 83 THR A O 1
ATOM 680 N N . ASN A 1 84 ? -10.226 -2.681 44.200 1.00 91.06 84 ASN A N 1
ATOM 681 C CA . ASN A 1 84 ? -9.255 -2.487 43.123 1.00 91.06 84 ASN A CA 1
ATOM 682 C C . ASN A 1 84 ? -9.057 -3.766 42.283 1.00 91.06 84 ASN A C 1
ATOM 684 O O . ASN A 1 84 ? -9.034 -3.712 41.056 1.00 91.06 84 ASN A O 1
ATOM 688 N N . CYS A 1 85 ? -8.989 -4.945 42.912 1.00 91.00 85 CYS A N 1
ATOM 689 C CA . CYS A 1 85 ? -8.915 -6.215 42.183 1.00 91.00 85 CYS A CA 1
ATOM 690 C C . CYS A 1 85 ? -10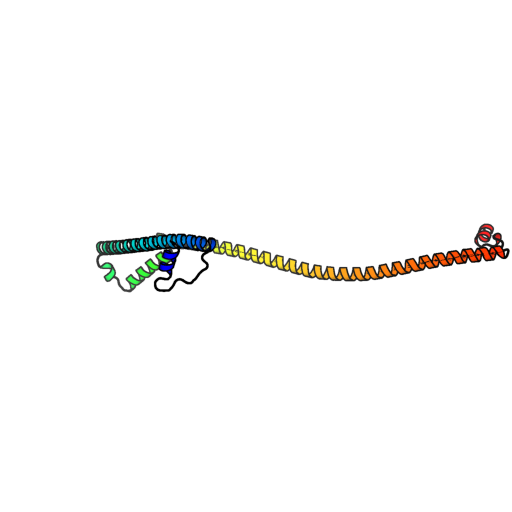.144 -6.464 41.293 1.00 91.00 85 CYS A C 1
ATOM 692 O O . CYS A 1 85 ? -9.989 -6.946 40.170 1.00 91.00 85 CYS A O 1
ATOM 694 N N . LEU A 1 86 ? -11.352 -6.150 41.774 1.00 89.75 86 LEU A N 1
ATOM 695 C CA . LEU A 1 86 ? -12.570 -6.267 40.968 1.00 89.75 86 LEU A CA 1
ATOM 696 C C . LEU A 1 86 ? -12.570 -5.282 39.798 1.00 89.75 86 LEU A C 1
ATOM 698 O O . LEU A 1 86 ? -12.936 -5.671 38.691 1.00 89.75 86 LEU A O 1
ATOM 702 N N . ASP A 1 87 ? -12.114 -4.050 40.017 1.00 90.81 87 ASP A N 1
ATOM 703 C CA . ASP A 1 87 ? -12.020 -3.035 38.967 1.00 90.81 87 ASP A CA 1
ATOM 704 C C . ASP A 1 87 ? -11.030 -3.442 37.864 1.00 90.81 87 ASP A C 1
ATOM 706 O O . ASP A 1 87 ? -11.357 -3.397 36.676 1.00 90.81 87 ASP A O 1
ATOM 710 N N . ILE A 1 88 ? -9.857 -3.967 38.241 1.00 94.50 88 ILE A N 1
ATOM 711 C CA . ILE A 1 88 ? -8.881 -4.531 37.296 1.00 94.50 88 ILE A CA 1
ATOM 712 C C . ILE A 1 88 ? -9.482 -5.715 36.531 1.00 94.50 88 ILE A C 1
ATOM 714 O O . ILE A 1 88 ? -9.268 -5.842 35.324 1.00 94.50 88 ILE A O 1
ATOM 718 N N . LEU A 1 89 ? -10.233 -6.588 37.206 1.00 92.88 89 LEU A N 1
ATOM 719 C CA . LEU A 1 89 ? -10.849 -7.760 36.585 1.00 92.88 89 LEU A CA 1
ATOM 720 C C . LEU A 1 89 ? -11.915 -7.363 35.553 1.00 92.88 89 LEU A C 1
ATOM 722 O O . LEU A 1 89 ? -11.928 -7.903 34.445 1.00 92.88 89 LEU A O 1
ATOM 726 N N . VAL A 1 90 ? -12.774 -6.400 35.894 1.00 91.44 90 VAL A N 1
ATOM 727 C CA . VAL A 1 90 ? -13.783 -5.839 34.983 1.00 91.44 90 VAL A CA 1
ATOM 728 C C . VAL A 1 90 ? -13.105 -5.125 33.818 1.00 91.44 90 VAL A C 1
ATOM 730 O O . VAL A 1 90 ? -13.433 -5.401 32.667 1.00 91.44 90 VAL A O 1
ATOM 733 N N . SER A 1 91 ? -12.106 -4.286 34.095 1.00 93.88 91 SER A N 1
ATOM 734 C CA . SER A 1 91 ? -11.331 -3.577 33.073 1.00 93.88 91 SER A CA 1
ATOM 735 C C . SER A 1 91 ? -10.635 -4.539 32.110 1.00 93.88 91 SER A C 1
ATOM 737 O O . SER A 1 91 ? -10.638 -4.319 30.902 1.00 93.88 91 SER A O 1
ATOM 739 N N . SER A 1 92 ? -10.089 -5.647 32.620 1.00 93.81 92 SER A N 1
ATOM 740 C CA . SER A 1 92 ? -9.458 -6.687 31.799 1.00 93.81 92 SER A CA 1
ATOM 741 C C . SER A 1 92 ? -10.473 -7.395 30.904 1.00 93.81 92 SER A C 1
ATOM 743 O O . SER A 1 92 ? -10.204 -7.608 29.724 1.00 93.81 92 SER A O 1
ATOM 745 N N . ALA A 1 93 ? -11.652 -7.731 31.435 1.00 94.44 93 ALA A N 1
ATOM 746 C CA . ALA A 1 93 ? -12.726 -8.329 30.647 1.00 94.44 93 ALA A CA 1
ATOM 747 C C . ALA A 1 93 ? -13.239 -7.369 29.563 1.00 94.44 93 ALA A C 1
ATOM 749 O O . ALA A 1 93 ? -13.436 -7.805 28.432 1.00 94.44 93 ALA A O 1
ATOM 750 N N . MET A 1 94 ? -13.382 -6.075 29.875 1.00 93.81 94 MET A N 1
ATOM 751 C CA . MET A 1 94 ? -13.750 -5.040 28.903 1.00 93.81 94 MET A CA 1
ATOM 752 C C . MET A 1 94 ? -12.692 -4.876 27.809 1.00 93.81 94 MET A C 1
ATOM 754 O O . MET A 1 94 ? -13.040 -4.855 26.634 1.00 93.81 94 MET A O 1
ATOM 758 N N . LEU A 1 95 ? -11.407 -4.813 28.176 1.00 94.62 95 LEU A N 1
ATOM 759 C CA . LEU A 1 95 ? -10.296 -4.698 27.224 1.00 94.62 95 LEU A CA 1
ATOM 760 C C . LEU A 1 95 ? -10.226 -5.899 26.271 1.00 94.62 95 LEU A C 1
ATOM 762 O O . LEU A 1 95 ? -9.906 -5.750 25.096 1.00 94.62 95 LEU A O 1
ATOM 766 N N . LEU A 1 96 ? -10.525 -7.092 26.782 1.00 93.81 96 LEU A N 1
ATOM 767 C CA . LEU A 1 96 ? -10.576 -8.325 26.002 1.00 93.81 96 LEU A CA 1
ATOM 768 C C . LEU A 1 96 ? -11.922 -8.530 25.287 1.00 93.81 96 LEU A C 1
ATOM 770 O O . LEU A 1 96 ? -12.080 -9.533 24.595 1.00 93.81 96 LEU A O 1
ATOM 774 N N . GLU A 1 97 ? -12.869 -7.596 25.432 1.00 93.25 97 GLU A N 1
ATOM 775 C CA . GLU A 1 97 ? -14.223 -7.646 24.861 1.00 93.25 97 GLU A CA 1
ATOM 776 C C . GLU A 1 97 ? -15.003 -8.915 25.260 1.00 93.25 97 GLU A C 1
ATOM 778 O O . GLU A 1 97 ? -15.757 -9.493 24.476 1.00 93.25 97 GLU A O 1
ATOM 783 N N . THR A 1 98 ? -14.832 -9.364 26.507 1.00 92.44 98 THR A N 1
ATOM 784 C CA . THR A 1 98 ? -15.504 -10.551 27.052 1.00 92.44 98 THR A CA 1
ATOM 785 C C . THR A 1 98 ? -16.563 -10.164 28.080 1.00 92.44 98 THR A C 1
ATOM 787 O O . THR A 1 98 ? -16.345 -9.308 28.935 1.00 92.44 98 THR A O 1
ATOM 790 N N . ASN A 1 99 ? -17.693 -10.870 28.063 1.00 86.06 99 ASN A N 1
ATOM 791 C CA . ASN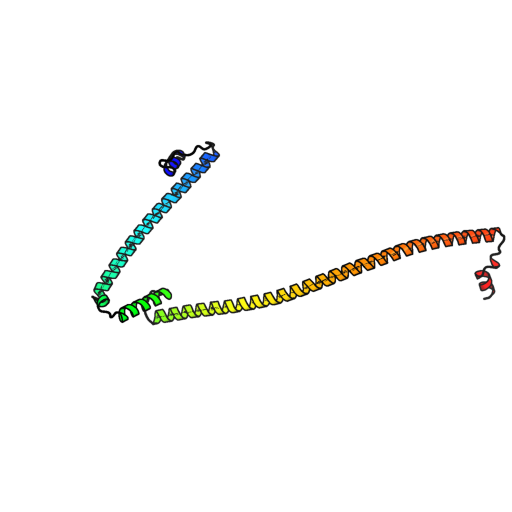 A 1 99 ? -18.778 -10.672 29.031 1.00 86.06 99 ASN A CA 1
ATOM 792 C C . ASN A 1 99 ? -18.604 -11.495 30.322 1.00 86.06 99 ASN A C 1
ATOM 794 O O . ASN A 1 99 ? -19.484 -11.480 31.180 1.00 86.06 99 ASN A O 1
ATOM 798 N N . ASN A 1 100 ? -17.522 -12.272 30.446 1.00 87.38 100 ASN A N 1
ATOM 799 C CA . ASN A 1 100 ? -17.315 -13.210 31.545 1.00 87.38 100 ASN A CA 1
ATOM 800 C C . ASN A 1 100 ? -15.914 -13.039 32.137 1.00 87.38 100 ASN A C 1
ATOM 802 O O . ASN A 1 100 ? -14.914 -13.202 31.449 1.00 87.38 100 ASN A O 1
ATOM 806 N N . THR A 1 101 ? -15.851 -12.773 33.438 1.00 89.88 101 THR A N 1
ATOM 807 C CA . THR A 1 101 ? -14.606 -12.606 34.196 1.00 89.88 101 THR A CA 1
ATOM 808 C C . THR A 1 101 ? -14.005 -13.931 34.676 1.00 89.88 101 THR A C 1
ATOM 810 O O . THR A 1 101 ? -13.039 -13.938 35.441 1.00 89.88 101 THR A O 1
ATOM 813 N N . SER A 1 102 ? -14.551 -15.075 34.249 1.00 93.19 102 SER A N 1
ATOM 814 C CA . SER A 1 102 ? -13.979 -16.380 34.564 1.00 93.19 102 SER A CA 1
ATOM 815 C C . SER A 1 102 ? -12.592 -16.525 33.946 1.00 93.19 102 SER A C 1
ATOM 817 O O . SER A 1 102 ? -12.342 -16.122 32.808 1.00 93.19 102 SER A O 1
ATOM 819 N N . LEU A 1 103 ? -11.693 -17.168 34.694 1.00 93.69 103 LEU A N 1
ATOM 820 C CA . LEU A 1 103 ? -10.313 -17.391 34.272 1.00 93.69 103 LEU A CA 1
ATOM 821 C C . LEU A 1 103 ? -10.234 -18.041 32.884 1.00 93.69 103 LEU A C 1
ATOM 823 O O . LEU A 1 103 ? -9.436 -17.618 32.059 1.00 93.69 103 LEU A O 1
ATOM 827 N N . THR A 1 104 ? -11.085 -19.034 32.609 1.00 94.88 104 THR A N 1
ATOM 828 C CA . THR A 1 104 ? -11.128 -19.719 31.311 1.00 94.88 104 THR A CA 1
ATOM 829 C C . THR A 1 104 ? -11.497 -18.770 30.174 1.00 94.88 104 THR A C 1
ATOM 831 O O . THR A 1 104 ? -10.844 -18.808 29.139 1.00 94.88 104 THR A O 1
ATOM 834 N N . SER A 1 105 ? -12.493 -17.899 30.369 1.00 93.81 105 SER A N 1
ATOM 835 C CA . SER A 1 105 ? -12.929 -16.953 29.329 1.00 93.81 105 SER A CA 1
ATOM 836 C C . SER A 1 105 ? -11.840 -15.932 29.020 1.00 93.81 105 SER A C 1
ATOM 838 O O . SER A 1 105 ? -11.528 -15.702 27.855 1.00 93.81 105 SER A O 1
ATOM 840 N N . LEU A 1 106 ? -11.211 -15.376 30.062 1.00 94.25 106 LEU A N 1
ATOM 841 C CA . LEU A 1 106 ? -10.096 -14.442 29.908 1.00 94.25 106 LEU A CA 1
ATOM 842 C C . LEU A 1 106 ? -8.901 -15.113 29.225 1.00 94.25 106 LEU A C 1
ATOM 844 O O . LEU A 1 106 ? -8.302 -14.532 28.326 1.00 94.25 106 LEU A O 1
ATOM 848 N N . PHE A 1 107 ? -8.575 -16.351 29.603 1.00 95.06 107 PHE A N 1
ATOM 849 C CA . PHE A 1 107 ? -7.462 -17.086 29.006 1.00 95.06 107 PHE A CA 1
ATOM 850 C C . PHE A 1 107 ? -7.704 -17.396 27.525 1.00 95.06 107 PHE A C 1
ATOM 852 O O . PHE A 1 107 ? -6.803 -17.215 26.709 1.00 95.06 107 PHE A O 1
ATOM 859 N N . SER A 1 108 ? -8.923 -17.812 27.166 1.00 94.75 108 SER A N 1
ATOM 860 C CA . SER A 1 108 ? -9.323 -18.002 25.770 1.00 94.75 108 SER A CA 1
ATOM 861 C C . SER A 1 108 ? -9.225 -16.699 2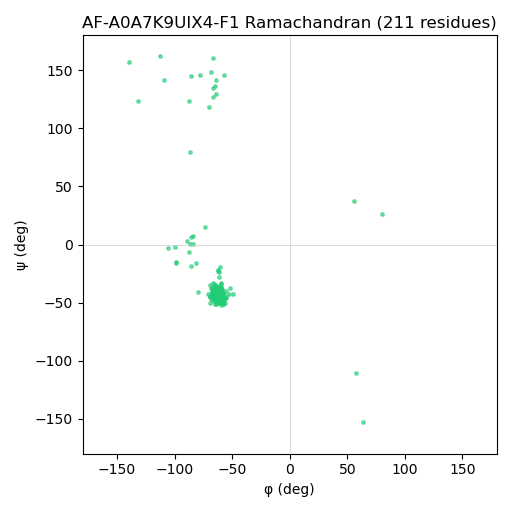4.978 1.00 94.75 108 SER A C 1
ATOM 863 O O . SER A 1 108 ? -8.560 -16.680 23.950 1.00 94.75 108 SER A O 1
ATOM 865 N N . ALA A 1 109 ? -9.774 -15.594 25.493 1.00 96.00 109 ALA A N 1
ATOM 866 C CA . ALA A 1 109 ? -9.725 -14.303 24.808 1.00 96.00 109 ALA A CA 1
ATOM 867 C C . ALA A 1 109 ? -8.291 -13.785 24.621 1.00 96.00 109 ALA A C 1
ATOM 869 O O . ALA A 1 109 ? -7.940 -13.305 23.546 1.00 96.00 109 ALA A O 1
ATOM 870 N N . ILE A 1 110 ? -7.430 -13.928 25.634 1.00 96.06 110 ILE A N 1
ATOM 871 C CA . ILE A 1 110 ? -6.002 -13.597 25.521 1.00 96.06 110 ILE A CA 1
ATOM 872 C C . ILE A 1 110 ? -5.341 -14.443 24.430 1.00 96.06 110 ILE A C 1
ATOM 874 O O . ILE A 1 110 ? -4.567 -13.923 23.629 1.00 96.06 110 ILE A O 1
ATOM 878 N N . ASN A 1 111 ? -5.628 -15.745 24.392 1.00 96.44 111 ASN A N 1
ATOM 879 C CA . ASN A 1 111 ? -5.045 -16.641 23.403 1.00 96.44 111 ASN A CA 1
ATOM 880 C C . ASN A 1 111 ? -5.504 -16.302 21.977 1.00 96.44 111 ASN A C 1
ATOM 882 O O . ASN A 1 111 ? -4.674 -16.269 21.072 1.00 96.44 111 ASN A O 1
ATOM 886 N N . ASP A 1 112 ? -6.786 -15.991 21.793 1.00 95.69 112 ASP A N 1
ATOM 887 C CA . ASP A 1 112 ? -7.349 -15.594 20.500 1.00 95.69 112 ASP A CA 1
ATOM 888 C C . ASP A 1 112 ? 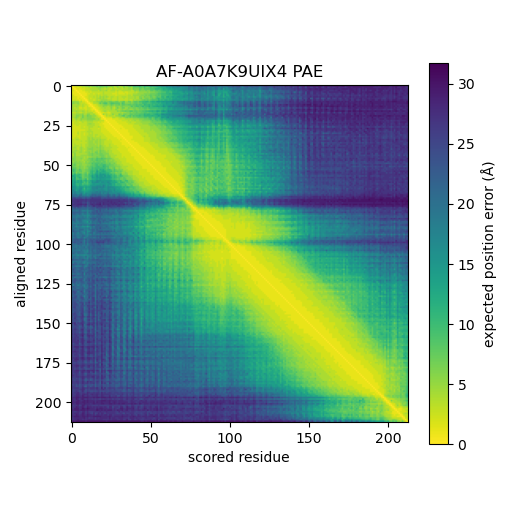-6.731 -14.276 20.010 1.00 95.69 112 ASP A C 1
ATOM 890 O O . ASP A 1 112 ? -6.265 -14.193 18.873 1.00 95.69 112 ASP A O 1
ATOM 894 N N . ARG A 1 113 ? -6.617 -13.271 20.890 1.00 94.50 113 ARG A N 1
ATOM 895 C CA . ARG A 1 113 ? -5.946 -11.996 20.577 1.00 94.50 113 ARG A CA 1
ATOM 896 C C . ARG A 1 113 ? -4.468 -12.177 20.247 1.00 94.50 113 ARG A C 1
ATOM 898 O O . ARG A 1 113 ? -3.960 -11.541 19.327 1.00 94.50 113 ARG A O 1
ATOM 905 N N . ASN A 1 114 ? -3.769 -13.045 20.974 1.00 96.56 114 ASN A N 1
ATOM 906 C CA . ASN A 1 114 ? -2.371 -13.355 20.682 1.00 96.56 114 ASN A CA 1
ATOM 907 C C . ASN A 1 114 ? -2.219 -14.057 19.328 1.00 96.56 114 ASN A C 1
ATOM 909 O O . ASN A 1 114 ? -1.279 -13.759 18.593 1.00 96.56 114 ASN A O 1
ATOM 913 N N . LEU A 1 115 ? -3.128 -14.972 18.982 1.00 97.44 115 LEU A N 1
ATOM 914 C CA . LEU A 1 115 ? -3.128 -15.631 17.679 1.00 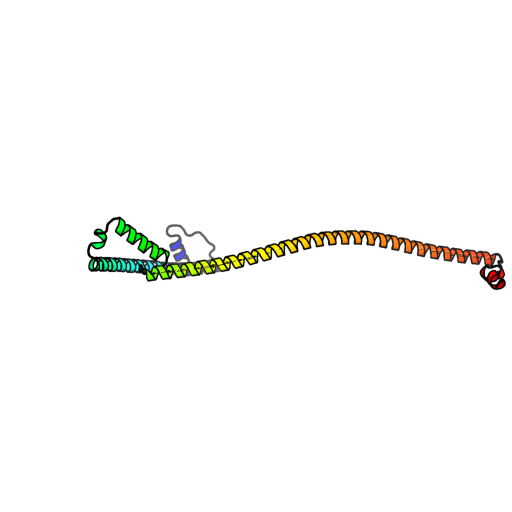97.44 115 LEU A CA 1
ATOM 915 C C . LEU A 1 115 ? -3.338 -14.613 16.552 1.00 97.44 115 LEU A C 1
ATOM 917 O O . LEU A 1 115 ? -2.533 -14.574 15.622 1.00 97.44 115 LEU A O 1
ATOM 921 N N . GLU A 1 116 ? -4.348 -13.749 16.682 1.00 97.06 116 GLU A N 1
ATOM 922 C CA . GLU A 1 116 ? -4.621 -12.656 15.741 1.00 97.06 116 GLU A CA 1
ATOM 923 C C . GLU A 1 116 ? -3.384 -11.758 15.564 1.00 97.06 116 GLU A C 1
ATOM 925 O O . GLU A 1 116 ? -2.962 -11.473 14.440 1.00 97.06 116 GLU A O 1
ATOM 930 N N . LEU A 1 117 ? -2.730 -11.383 16.669 1.00 97.44 117 LEU A N 1
ATOM 931 C CA . LEU A 1 117 ? -1.496 -10.600 16.643 1.00 97.44 117 LEU A CA 1
ATOM 932 C C . LEU A 1 117 ? -0.384 -11.310 15.853 1.00 97.44 117 LEU A C 1
ATOM 934 O O . LEU A 1 117 ? 0.245 -10.695 14.989 1.00 97.44 117 LEU A O 1
ATOM 938 N N . TYR A 1 118 ? -0.147 -12.600 16.106 1.00 98.12 118 TYR A N 1
ATOM 939 C CA . TYR A 1 118 ? 0.880 -13.366 15.393 1.00 98.12 118 TYR A CA 1
ATOM 940 C C . TYR A 1 118 ? 0.591 -13.507 13.897 1.00 98.12 118 TYR A C 1
ATOM 942 O O . TYR A 1 118 ? 1.522 -13.432 13.084 1.00 98.12 118 TYR A O 1
ATOM 950 N N . GLU A 1 119 ? -0.672 -13.706 13.522 1.00 98.25 119 GLU A N 1
ATOM 951 C CA . GLU A 1 119 ? -1.100 -13.768 12.126 1.00 98.25 119 GLU A CA 1
ATOM 952 C C . GLU A 1 119 ? -0.827 -12.437 11.419 1.00 98.25 119 GLU A C 1
ATOM 954 O O . GLU A 1 119 ? -0.120 -12.412 10.403 1.00 98.25 119 GLU A O 1
ATOM 959 N N . VAL A 1 120 ? -1.264 -11.322 12.011 1.00 98.38 120 VAL A N 1
ATOM 960 C CA . VAL A 1 120 ? -1.036 -9.969 11.483 1.00 98.38 120 VAL A CA 1
ATOM 961 C C . VAL A 1 120 ? 0.459 -9.654 11.376 1.00 98.38 120 VAL A C 1
ATOM 963 O O . VAL A 1 120 ? 0.923 -9.159 10.343 1.00 98.38 120 VAL A O 1
ATOM 966 N N . GLU A 1 121 ? 1.258 -9.976 12.394 1.00 98.38 121 GLU A N 1
ATOM 967 C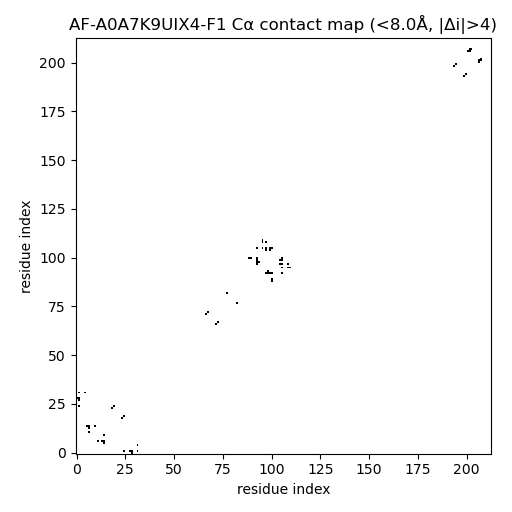 CA . GLU A 1 121 ? 2.712 -9.802 12.346 1.00 98.38 121 GLU A CA 1
ATOM 968 C C . GLU A 1 121 ? 3.364 -10.634 11.234 1.00 98.38 121 GLU A C 1
ATOM 970 O O . GLU A 1 121 ? 4.273 -10.167 10.539 1.00 98.38 121 GLU A O 1
ATOM 975 N N . SER A 1 122 ? 2.929 -11.883 11.058 1.00 98.12 122 SER A N 1
ATOM 976 C CA . SER A 1 122 ? 3.427 -12.773 10.009 1.00 98.12 122 SER A CA 1
ATOM 977 C C . SER A 1 122 ? 3.136 -12.214 8.615 1.00 98.12 122 SER A C 1
ATOM 979 O O . SER A 1 122 ? 4.037 -12.142 7.765 1.00 98.12 122 SER A O 1
ATOM 981 N N . GLU A 1 123 ? 1.910 -11.740 8.390 1.00 98.50 123 GLU A N 1
ATOM 982 C CA . GLU A 1 123 ? 1.528 -11.079 7.148 1.00 98.50 123 GLU A CA 1
ATOM 983 C C . GLU A 1 123 ? 2.316 -9.790 6.908 1.00 98.50 123 GLU A C 1
ATOM 985 O O . GLU A 1 123 ? 2.807 -9.567 5.797 1.00 98.50 123 GLU A O 1
ATOM 990 N N . ASN A 1 124 ? 2.501 -8.962 7.938 1.00 98.44 124 ASN A N 1
ATOM 991 C CA . ASN A 1 124 ? 3.298 -7.740 7.846 1.00 98.44 124 ASN A CA 1
ATOM 992 C C . ASN A 1 124 ? 4.751 -8.050 7.473 1.00 98.44 124 ASN A C 1
ATOM 994 O O . ASN A 1 124 ? 5.284 -7.458 6.531 1.00 98.44 124 ASN A O 1
ATOM 998 N N . ARG A 1 125 ? 5.369 -9.061 8.097 1.00 98.44 125 ARG A N 1
ATOM 999 C CA . ARG A 1 125 ? 6.711 -9.543 7.719 1.00 98.44 125 ARG A CA 1
ATOM 1000 C C . ARG A 1 125 ? 6.770 -10.041 6.274 1.00 98.44 125 ARG A C 1
ATOM 1002 O O . ARG A 1 125 ? 7.813 -9.939 5.621 1.00 98.44 125 ARG A O 1
ATOM 1009 N N . LYS A 1 126 ? 5.693 -10.630 5.743 1.00 98.44 126 LYS A N 1
ATOM 1010 C CA . LYS A 1 126 ? 5.612 -11.033 4.327 1.00 98.44 126 LYS A CA 1
ATOM 1011 C C . LYS A 1 126 ? 5.554 -9.813 3.405 1.00 98.44 126 LYS A C 1
ATOM 1013 O O . LYS A 1 126 ? 6.383 -9.722 2.498 1.00 98.44 126 LYS A O 1
ATOM 1018 N N . LYS A 1 127 ? 4.660 -8.861 3.684 1.00 98.50 127 LYS A N 1
ATOM 1019 C CA . LYS A 1 127 ? 4.515 -7.604 2.930 1.00 98.50 127 LYS A CA 1
ATOM 1020 C C . LYS A 1 127 ? 5.824 -6.807 2.914 1.00 98.50 127 LYS A C 1
ATOM 1022 O O . LYS A 1 127 ? 6.269 -6.365 1.859 1.00 98.50 127 LYS A O 1
ATOM 1027 N N . GLU A 1 128 ? 6.522 -6.718 4.044 1.00 98.50 128 GLU A N 1
ATOM 1028 C CA . GLU A 1 128 ? 7.801 -6.007 4.145 1.00 98.50 128 GLU A CA 1
ATOM 1029 C C . GLU A 1 128 ? 8.912 -6.667 3.302 1.00 98.50 128 GLU A C 1
ATOM 1031 O O . GLU A 1 128 ? 9.722 -5.991 2.659 1.00 98.50 128 GLU A O 1
ATOM 1036 N N . ARG A 1 129 ? 8.943 -8.007 3.233 1.00 98.62 129 ARG A N 1
ATOM 1037 C CA . ARG A 1 129 ? 9.864 -8.740 2.344 1.00 98.62 129 ARG A CA 1
ATOM 1038 C C . ARG A 1 129 ? 9.557 -8.496 0.869 1.00 98.62 129 ARG A C 1
ATOM 1040 O O . ARG A 1 129 ? 10.488 -8.368 0.071 1.00 98.62 129 ARG A O 1
ATOM 1047 N N . GLU A 1 130 ? 8.281 -8.451 0.499 1.00 98.50 130 GLU A N 1
ATOM 1048 C CA . GLU A 1 130 ? 7.847 -8.151 -0.868 1.00 98.50 130 GLU A CA 1
ATOM 1049 C C . GLU A 1 130 ? 8.197 -6.715 -1.261 1.00 98.50 130 GLU A C 1
ATOM 1051 O O . GLU A 1 130 ? 8.806 -6.518 -2.313 1.00 98.50 130 GLU A O 1
ATOM 1056 N N . LEU A 1 131 ? 7.955 -5.743 -0.378 1.00 98.69 131 LEU A N 1
ATOM 1057 C CA . LEU A 1 131 ? 8.360 -4.351 -0.571 1.00 98.69 131 LEU A CA 1
ATOM 1058 C C . LEU A 1 131 ? 9.872 -4.236 -0.801 1.00 98.69 131 LEU A C 1
ATOM 1060 O O . LEU A 1 131 ? 10.308 -3.678 -1.808 1.00 98.69 131 LEU A O 1
ATOM 1064 N N . ARG A 1 132 ? 10.687 -4.860 0.061 1.00 98.56 132 ARG A N 1
ATOM 1065 C CA . ARG A 1 132 ? 12.152 -4.895 -0.101 1.00 98.56 132 ARG A CA 1
ATOM 1066 C C . ARG A 1 132 ? 12.595 -5.551 -1.411 1.00 98.56 132 ARG A C 1
ATOM 1068 O O . ARG A 1 132 ? 13.626 -5.184 -1.979 1.00 98.56 132 ARG A O 1
ATOM 1075 N N . ARG A 1 133 ? 11.864 -6.556 -1.901 1.00 98.56 133 ARG A N 1
ATOM 1076 C CA . ARG A 1 133 ? 12.140 -7.183 -3.203 1.00 98.56 133 ARG A CA 1
ATOM 1077 C C . ARG A 1 133 ? 11.826 -6.217 -4.347 1.00 98.56 133 ARG A C 1
ATOM 1079 O O . ARG A 1 133 ? 12.646 -6.095 -5.254 1.00 98.56 133 ARG A O 1
ATOM 1086 N N . SER A 1 134 ? 10.689 -5.533 -4.293 1.00 98.38 134 SER A N 1
ATOM 1087 C CA . SER A 1 134 ? 10.284 -4.547 -5.299 1.00 98.38 134 SER A CA 1
ATOM 1088 C C . SER A 1 134 ? 11.229 -3.348 -5.343 1.00 98.38 134 SER A C 1
ATOM 1090 O O . SER A 1 134 ? 11.640 -2.958 -6.429 1.00 98.38 134 SER A O 1
ATOM 1092 N N . MET A 1 135 ? 11.675 -2.837 -4.190 1.00 98.44 135 MET A N 1
ATOM 1093 C CA . MET A 1 135 ? 12.666 -1.755 -4.123 1.00 98.44 135 MET A CA 1
ATOM 1094 C C . MET A 1 135 ? 13.973 -2.131 -4.827 1.00 98.44 135 MET A C 1
ATOM 1096 O O . MET A 1 135 ? 14.455 -1.374 -5.661 1.00 98.44 135 MET A O 1
ATOM 1100 N N . ARG A 1 136 ? 14.513 -3.333 -4.573 1.00 98.50 136 ARG A N 1
ATOM 1101 C CA . ARG A 1 136 ? 15.732 -3.806 -5.258 1.00 98.50 136 ARG A CA 1
ATOM 1102 C C . ARG A 1 136 ? 15.554 -3.901 -6.773 1.00 98.50 136 ARG A C 1
ATOM 1104 O O . ARG A 1 136 ? 16.453 -3.510 -7.513 1.00 98.50 136 ARG A O 1
ATOM 1111 N N . LYS A 1 137 ? 14.399 -4.397 -7.235 1.00 98.50 137 LYS A N 1
ATOM 1112 C CA . LYS A 1 137 ? 14.072 -4.439 -8.669 1.00 98.50 137 LYS A CA 1
ATOM 1113 C C . LYS A 1 137 ? 14.012 -3.032 -9.260 1.00 98.50 137 LYS A C 1
ATOM 1115 O O . LYS A 1 137 ? 14.627 -2.797 -10.293 1.00 98.50 137 LYS A O 1
ATOM 1120 N N . LEU A 1 138 ? 13.337 -2.102 -8.587 1.00 98.56 138 LEU A N 1
ATOM 1121 C CA . LEU A 1 138 ? 13.233 -0.715 -9.030 1.00 98.56 138 LEU A CA 1
ATOM 1122 C C . LEU A 1 138 ? 14.615 -0.068 -9.155 1.00 98.56 138 LEU A C 1
ATOM 1124 O O . LEU A 1 138 ? 14.921 0.504 -10.193 1.00 98.56 138 LEU A O 1
ATOM 1128 N N . THR A 1 139 ? 15.485 -0.236 -8.155 1.00 98.56 139 THR A N 1
ATOM 1129 C CA . THR A 1 139 ? 16.866 0.261 -8.222 1.00 98.56 139 THR A CA 1
ATOM 1130 C C . THR A 1 139 ? 17.631 -0.328 -9.408 1.00 98.56 139 THR A C 1
ATOM 1132 O O . THR A 1 139 ? 18.327 0.407 -10.102 1.00 98.56 139 THR A O 1
ATOM 1135 N N . SER A 1 140 ? 17.489 -1.631 -9.687 1.00 98.31 140 SER A N 1
ATOM 1136 C CA . SER A 1 140 ? 18.155 -2.245 -10.845 1.00 98.31 140 SER A CA 1
ATOM 1137 C C . SER A 1 140 ? 17.634 -1.723 -12.187 1.00 98.31 140 SER A C 1
ATOM 1139 O O . SER A 1 140 ? 18.422 -1.531 -13.107 1.00 98.31 140 SER A O 1
ATOM 1141 N N . VAL A 1 141 ? 16.327 -1.457 -12.288 1.00 98.50 141 VAL A N 1
ATOM 1142 C CA . VAL A 1 141 ? 15.709 -0.909 -13.503 1.00 98.50 141 VAL A CA 1
ATOM 1143 C C . VAL A 1 141 ? 16.148 0.535 -13.727 1.00 98.50 141 VAL A C 1
ATOM 1145 O O . VAL A 1 141 ? 16.554 0.858 -14.835 1.00 98.50 141 VAL A O 1
ATOM 1148 N N . LEU A 1 142 ? 16.163 1.368 -12.683 1.00 98.50 142 LEU A N 1
ATOM 1149 C CA . LEU A 1 142 ? 16.645 2.754 -12.762 1.00 98.50 142 LEU A CA 1
ATOM 1150 C C . LEU A 1 142 ? 18.121 2.826 -13.184 1.00 98.50 142 LEU A C 1
ATOM 1152 O O . LEU A 1 142 ? 18.510 3.670 -13.990 1.00 98.50 142 LEU A O 1
ATOM 1156 N N . LEU A 1 143 ? 18.956 1.911 -12.681 1.00 98.44 143 LEU A N 1
ATOM 1157 C CA . LEU A 1 143 ? 20.348 1.826 -13.119 1.00 98.44 143 LEU A CA 1
ATOM 1158 C C . LEU A 1 143 ? 20.443 1.465 -14.610 1.00 98.44 143 LEU A C 1
ATOM 1160 O O . LEU A 1 143 ? 21.214 2.078 -15.340 1.00 98.44 143 LEU A O 1
ATOM 1164 N N . LEU A 1 144 ? 19.645 0.504 -15.078 1.00 98.38 144 LEU A N 1
ATOM 1165 C CA . LEU A 1 144 ? 19.621 0.133 -16.493 1.00 98.38 144 LEU A CA 1
ATOM 1166 C C . LEU A 1 144 ? 19.112 1.279 -17.382 1.00 98.38 144 LEU A C 1
ATOM 1168 O O . LEU A 1 144 ? 19.662 1.507 -18.453 1.00 98.38 144 LEU A O 1
ATOM 1172 N N . GLU A 1 145 ? 18.091 2.010 -16.940 1.00 98.25 145 GLU A N 1
ATOM 1173 C CA . GLU A 1 145 ? 17.549 3.179 -17.639 1.00 98.25 145 GLU A CA 1
ATOM 1174 C C . GLU A 1 145 ? 18.628 4.246 -17.852 1.00 98.25 145 GLU A C 1
ATOM 1176 O O . GLU A 1 145 ? 18.885 4.642 -18.987 1.00 98.25 145 GLU A O 1
ATOM 1181 N N . THR A 1 146 ? 19.346 4.622 -16.791 1.00 98.25 146 THR A N 1
ATOM 1182 C CA . THR A 1 146 ? 20.434 5.614 -16.881 1.00 98.25 146 THR A CA 1
ATOM 1183 C C . THR A 1 146 ? 21.560 5.170 -17.825 1.00 98.25 146 THR A C 1
ATOM 1185 O O . THR A 1 146 ? 22.094 5.980 -18.586 1.00 98.25 146 THR A O 1
ATOM 1188 N N . GLN A 1 147 ? 21.886 3.873 -17.852 1.00 98.31 147 GLN A N 1
ATOM 1189 C CA . GLN A 1 147 ? 22.834 3.310 -18.820 1.00 98.31 147 GLN A CA 1
ATOM 1190 C C . GLN A 1 147 ? 22.308 3.394 -20.257 1.00 98.31 147 GLN A C 1
ATOM 1192 O O . GLN A 1 147 ? 23.047 3.773 -21.167 1.00 98.31 147 GLN A O 1
ATOM 1197 N N . LEU A 1 148 ? 21.038 3.047 -20.482 1.00 98.38 148 LEU A N 1
ATOM 1198 C CA . LEU A 1 148 ? 20.417 3.108 -21.805 1.00 98.38 148 LEU A CA 1
ATOM 1199 C C . LEU A 1 148 ? 20.362 4.541 -22.340 1.00 98.38 148 LEU A C 1
ATOM 1201 O O . LEU A 1 148 ? 20.657 4.750 -23.516 1.00 98.38 148 LEU A O 1
ATOM 1205 N N . GLU A 1 149 ? 20.073 5.527 -21.492 1.00 98.50 149 GLU A N 1
ATOM 1206 C CA . GLU A 1 149 ? 20.133 6.944 -21.862 1.00 98.50 149 GLU A CA 1
ATOM 1207 C C . GLU A 1 149 ? 21.541 7.371 -22.300 1.00 98.50 149 GLU A C 1
ATOM 1209 O O . GLU A 1 149 ? 21.703 8.082 -23.296 1.00 98.50 149 GLU A O 1
ATOM 1214 N N . GLU A 1 150 ? 22.585 6.920 -21.597 1.00 98.38 150 GLU A N 1
ATOM 1215 C CA . GLU A 1 150 ? 23.970 7.199 -21.984 1.00 98.38 150 GLU A CA 1
ATOM 1216 C C . GLU A 1 150 ? 24.323 6.540 -23.328 1.00 98.38 150 GLU A C 1
ATOM 1218 O O . GLU A 1 150 ? 24.944 7.161 -24.199 1.00 98.38 150 GLU A O 1
ATOM 1223 N N . HIS A 1 151 ? 23.908 5.287 -23.526 1.00 98.25 151 HIS A N 1
ATOM 1224 C CA . HIS A 1 151 ? 24.109 4.575 -24.785 1.00 98.25 151 HIS A CA 1
ATOM 1225 C C . HIS A 1 151 ? 23.375 5.237 -25.952 1.00 98.25 151 HIS A C 1
ATOM 1227 O O . HIS A 1 151 ? 23.944 5.315 -27.046 1.00 98.25 151 HIS A O 1
ATOM 1233 N N . LEU A 1 152 ? 22.160 5.741 -25.725 1.00 98.50 152 LEU A N 1
ATOM 1234 C CA . LEU A 1 152 ? 21.378 6.457 -26.726 1.00 98.50 152 LEU A CA 1
ATOM 1235 C C . LEU A 1 152 ? 22.102 7.732 -27.166 1.00 98.50 152 LEU A C 1
ATOM 1237 O O . LEU A 1 152 ? 22.378 7.878 -28.355 1.00 98.50 152 LEU A O 1
ATOM 1241 N N . LYS A 1 153 ? 22.542 8.568 -26.215 1.00 98.50 153 LYS A N 1
ATOM 1242 C CA . LYS A 1 153 ? 23.321 9.788 -26.502 1.00 98.50 153 LYS A CA 1
ATOM 1243 C C . LYS A 1 153 ? 24.583 9.492 -27.317 1.00 98.50 153 LYS A C 1
ATOM 1245 O O . LYS A 1 153 ? 24.877 10.173 -28.297 1.00 98.50 153 LYS A O 1
ATOM 1250 N N . LYS A 1 154 ? 25.328 8.438 -26.958 1.00 98.44 154 LYS A N 1
ATOM 1251 C CA . LYS A 1 154 ? 26.513 8.003 -27.727 1.00 98.44 154 LYS A CA 1
ATOM 1252 C C . LYS A 1 154 ? 26.148 7.539 -29.138 1.00 98.44 154 LYS A C 1
ATOM 1254 O O . LYS A 1 154 ? 26.928 7.737 -30.068 1.00 98.44 154 LYS A O 1
ATOM 1259 N N . CYS A 1 155 ? 25.006 6.877 -29.305 1.00 98.06 155 CYS A N 1
ATOM 1260 C CA . CYS A 1 155 ? 24.544 6.412 -30.608 1.00 98.06 155 CYS A CA 1
ATOM 1261 C C . CYS A 1 155 ? 24.145 7.582 -31.515 1.00 98.06 155 CYS A C 1
ATOM 1263 O O . CYS A 1 155 ? 24.562 7.615 -32.670 1.00 98.06 155 CYS A O 1
ATOM 1265 N N . GLU A 1 156 ? 23.417 8.559 -30.974 1.00 98.31 156 GLU A N 1
ATOM 1266 C CA . GLU A 1 156 ? 23.024 9.787 -31.672 1.00 98.31 156 GLU A CA 1
ATOM 1267 C C . GLU A 1 156 ? 24.243 10.582 -32.156 1.00 98.31 156 GLU A C 1
ATOM 1269 O O . GLU A 1 156 ? 24.295 10.987 -33.318 1.00 98.31 156 GLU A O 1
ATOM 1274 N N . GLU A 1 157 ? 25.267 10.730 -31.311 1.00 98.19 157 GLU A N 1
ATOM 1275 C CA . GLU A 1 157 ? 26.512 11.406 -31.691 1.00 98.19 157 GLU A CA 1
ATOM 1276 C C . GLU A 1 157 ? 27.226 10.685 -32.844 1.00 98.19 157 GLU A C 1
ATOM 1278 O O . GLU A 1 157 ? 27.615 11.305 -33.836 1.00 98.19 157 GLU A O 1
ATOM 1283 N N . ARG A 1 158 ? 27.350 9.351 -32.767 1.00 97.75 158 ARG A N 1
ATOM 1284 C CA . ARG A 1 158 ? 27.942 8.559 -33.859 1.00 97.75 158 ARG A CA 1
ATOM 1285 C C . ARG A 1 158 ? 27.137 8.668 -35.148 1.00 97.75 158 ARG A C 1
ATOM 1287 O O . ARG A 1 158 ? 27.731 8.736 -36.221 1.00 97.75 158 ARG A O 1
ATOM 1294 N N . LEU A 1 159 ? 25.808 8.677 -35.050 1.00 98.06 159 LEU A N 1
ATOM 1295 C CA . LEU A 1 159 ? 24.931 8.826 -36.205 1.00 98.06 159 LEU A CA 1
ATOM 1296 C C . LEU A 1 159 ? 25.146 10.183 -36.882 1.00 98.06 159 LEU A C 1
ATOM 1298 O O . LEU A 1 159 ? 25.232 10.233 -38.108 1.00 98.06 159 LEU A O 1
ATOM 1302 N N . ARG A 1 160 ? 25.293 11.261 -36.099 1.00 98.06 160 ARG A N 1
ATOM 1303 C CA . ARG A 1 160 ? 25.613 12.597 -36.619 1.00 98.06 160 ARG A CA 1
ATOM 1304 C C . ARG A 1 160 ? 26.937 12.598 -37.380 1.00 98.06 160 ARG A C 1
ATOM 1306 O O . ARG A 1 160 ? 26.958 12.981 -38.543 1.00 98.06 160 ARG A O 1
ATOM 1313 N N . ILE A 1 161 ? 28.006 12.084 -36.769 1.00 97.62 161 ILE A N 1
ATOM 1314 C CA . ILE A 1 161 ? 29.331 12.013 -37.408 1.00 97.62 161 ILE A CA 1
ATOM 1315 C C . ILE A 1 161 ? 29.272 11.200 -38.706 1.00 97.62 161 ILE A C 1
ATOM 1317 O O . ILE A 1 161 ? 29.806 11.611 -39.734 1.00 97.62 161 ILE A O 1
ATOM 1321 N N . HIS A 1 162 ? 28.618 10.037 -38.679 1.00 97.38 162 HIS A N 1
ATOM 1322 C CA . HIS A 1 162 ? 28.510 9.188 -39.861 1.00 97.38 162 HIS A CA 1
ATOM 1323 C C . HIS A 1 162 ? 27.717 9.870 -40.980 1.00 97.38 162 HIS A C 1
ATOM 1325 O O . HIS A 1 162 ? 28.068 9.735 -42.151 1.00 97.38 162 HIS A O 1
ATOM 1331 N N . LYS A 1 163 ? 26.667 10.621 -40.634 1.00 98.12 163 LYS A N 1
ATOM 1332 C CA . LYS A 1 163 ? 25.908 11.418 -41.597 1.00 98.12 163 LYS A CA 1
ATOM 1333 C C . LYS A 1 163 ? 26.799 12.458 -42.276 1.00 98.12 163 LYS A C 1
ATOM 1335 O O . LYS A 1 163 ? 26.833 12.486 -43.502 1.00 98.12 163 LYS A O 1
ATOM 1340 N N . ASP A 1 164 ? 27.582 13.211 -41.506 1.00 97.50 164 ASP A N 1
ATOM 1341 C CA . ASP A 1 164 ? 28.503 14.215 -42.052 1.00 97.50 164 ASP A CA 1
ATOM 1342 C C . ASP A 1 164 ? 29.535 13.573 -43.002 1.00 97.50 164 ASP A C 1
ATOM 1344 O O . ASP A 1 164 ? 29.798 14.081 -44.093 1.00 97.50 164 ASP A O 1
ATOM 1348 N N . ILE A 1 165 ? 30.077 12.403 -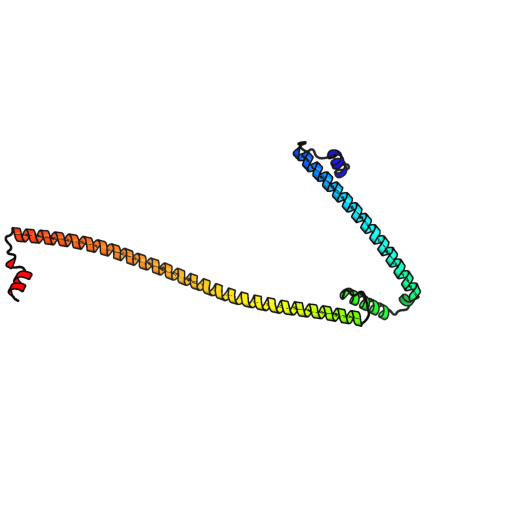42.639 1.00 97.44 165 ILE A N 1
ATOM 1349 C CA . ILE A 1 165 ? 31.000 11.638 -43.498 1.00 97.44 165 ILE A CA 1
ATOM 1350 C C . ILE A 1 165 ? 30.313 11.185 -44.793 1.00 97.44 165 ILE A C 1
ATOM 1352 O O . ILE A 1 165 ? 30.909 11.281 -45.869 1.00 97.44 165 ILE A O 1
ATOM 1356 N N . CYS A 1 166 ? 29.080 10.678 -44.711 1.00 96.88 166 CYS A N 1
ATOM 1357 C CA . CYS A 1 166 ? 28.301 10.282 -45.883 1.00 96.88 166 CYS A CA 1
ATOM 1358 C C . CYS A 1 166 ? 28.022 11.468 -46.809 1.00 96.88 166 CYS A C 1
ATOM 1360 O O . CYS A 1 166 ? 28.149 11.322 -48.027 1.00 96.88 166 CYS A O 1
ATOM 1362 N N . ASP A 1 167 ? 27.696 12.632 -46.251 1.00 97.69 167 ASP A N 1
ATOM 1363 C CA . ASP A 1 167 ? 27.439 13.849 -47.017 1.00 97.69 167 ASP A CA 1
ATOM 1364 C C . ASP A 1 167 ? 28.709 14.309 -47.754 1.00 97.69 167 ASP A C 1
ATOM 1366 O O . ASP A 1 167 ? 28.658 14.575 -48.959 1.00 97.69 167 ASP A O 1
ATOM 1370 N N . ILE A 1 168 ? 29.873 14.284 -47.090 1.00 96.94 168 ILE A N 1
ATOM 1371 C CA . ILE A 1 168 ? 31.179 14.554 -47.721 1.00 96.94 168 ILE A CA 1
ATOM 1372 C C . ILE A 1 168 ? 31.469 13.544 -48.840 1.00 96.94 168 ILE A C 1
ATOM 1374 O O . ILE A 1 168 ? 31.857 13.928 -49.945 1.00 96.94 168 ILE A O 1
ATOM 1378 N N . HIS A 1 169 ? 31.268 12.246 -48.590 1.00 96.69 169 HIS A N 1
ATOM 1379 C CA . HIS A 1 169 ? 31.478 11.209 -49.605 1.00 96.69 169 HIS A CA 1
ATOM 1380 C C . HIS A 1 169 ? 30.567 11.400 -50.821 1.00 96.69 169 HIS A C 1
ATOM 1382 O O . HIS A 1 169 ? 31.020 11.250 -51.956 1.00 96.69 169 HIS A O 1
ATOM 1388 N N . SER A 1 170 ? 29.303 11.761 -50.594 1.00 97.31 170 SER A N 1
ATOM 1389 C CA . S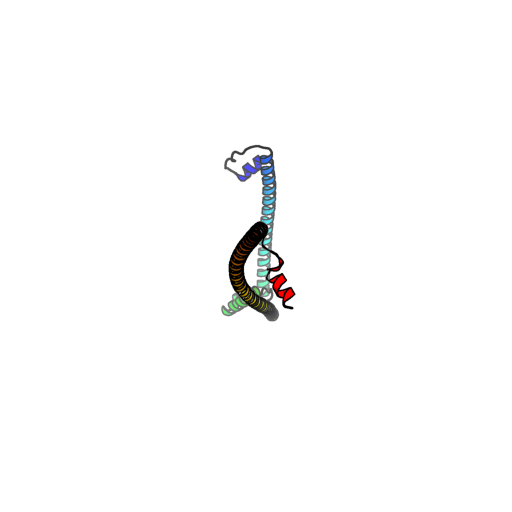ER A 1 170 ? 28.334 12.052 -51.650 1.00 97.31 170 SER A CA 1
ATOM 1390 C C . SER A 1 170 ? 28.787 13.239 -52.505 1.00 97.31 170 SER A C 1
ATOM 1392 O O . SER A 1 170 ? 28.850 13.139 -53.735 1.00 97.31 170 SER A O 1
ATOM 1394 N N . GLN A 1 171 ? 29.212 14.336 -51.870 1.00 97.19 171 GLN A N 1
ATOM 1395 C CA . GLN A 1 171 ? 29.757 15.505 -52.567 1.00 97.19 171 GLN A CA 1
ATOM 1396 C C . GLN A 1 171 ? 31.006 15.147 -53.385 1.00 97.19 171 GLN A C 1
ATOM 1398 O O . GLN A 1 171 ? 31.069 15.450 -54.578 1.00 97.19 171 GLN A O 1
ATOM 1403 N N . ASN A 1 172 ? 31.957 14.416 -52.802 1.00 97.56 172 ASN A N 1
ATOM 1404 C CA . ASN A 1 172 ? 33.157 13.965 -53.510 1.00 97.56 172 ASN A CA 1
ATOM 1405 C C . ASN A 1 172 ? 32.818 13.092 -54.724 1.00 97.56 172 ASN A C 1
ATOM 1407 O O . ASN A 1 172 ? 33.385 13.268 -55.803 1.00 97.56 172 ASN A O 1
ATOM 1411 N N . LEU A 1 173 ? 31.859 12.178 -54.579 1.00 97.50 173 LEU A N 1
ATOM 1412 C CA . LEU A 1 173 ? 31.434 11.294 -55.658 1.00 97.50 173 LEU A CA 1
ATOM 1413 C C . LEU A 1 173 ? 30.759 12.071 -56.798 1.00 97.50 173 LEU A C 1
ATOM 1415 O O . LEU A 1 173 ? 31.004 11.776 -57.969 1.00 97.50 173 LEU A O 1
ATOM 1419 N N . THR A 1 174 ? 29.955 13.094 -56.488 1.00 97.75 174 THR A N 1
ATOM 1420 C CA . THR A 1 174 ? 29.368 13.969 -57.521 1.00 97.75 174 THR A CA 1
ATOM 1421 C C . THR A 1 174 ? 30.431 14.792 -58.254 1.00 97.75 174 THR A C 1
ATOM 1423 O O . THR A 1 174 ? 30.395 14.870 -59.485 1.00 97.75 174 THR A O 1
ATOM 1426 N N . PHE A 1 175 ? 31.426 15.325 -57.538 1.00 97.75 175 PHE A N 1
ATOM 1427 C CA . PHE A 1 175 ? 32.566 16.021 -58.139 1.00 97.75 175 PHE A CA 1
ATOM 1428 C C . PHE A 1 175 ? 33.369 15.108 -59.077 1.00 97.75 175 PHE A C 1
ATOM 1430 O O . PHE A 1 175 ? 33.619 15.472 -60.228 1.00 97.75 175 PHE A O 1
ATOM 1437 N N . LEU A 1 176 ? 33.731 13.903 -58.621 1.00 97.75 176 LEU A N 1
ATOM 1438 C CA . LEU A 1 176 ? 34.497 12.941 -59.419 1.00 97.75 176 LEU A CA 1
ATOM 1439 C C . LEU A 1 176 ? 33.742 12.512 -60.681 1.00 97.75 176 LEU A C 1
ATOM 1441 O O . LEU A 1 176 ? 34.345 12.442 -61.751 1.00 97.75 176 LEU A O 1
ATOM 1445 N N . LYS A 1 177 ? 32.421 12.300 -60.592 1.00 97.75 177 LYS A N 1
ATOM 1446 C CA . LYS A 1 177 ? 31.575 12.029 -61.766 1.00 97.75 177 LYS A CA 1
ATOM 1447 C C . LYS A 1 177 ? 31.636 13.166 -62.785 1.00 97.75 177 LYS A C 1
ATOM 1449 O O . LYS A 1 177 ? 31.851 12.910 -63.968 1.00 97.75 177 LYS A O 1
ATOM 1454 N N . ARG A 1 178 ? 31.495 14.418 -62.335 1.00 97.56 178 ARG A N 1
ATOM 1455 C CA . ARG A 1 178 ? 31.579 15.593 -63.216 1.00 97.56 178 ARG A CA 1
ATOM 1456 C C . ARG A 1 178 ? 32.950 15.693 -63.887 1.00 97.56 178 ARG A C 1
ATOM 1458 O O . ARG A 1 178 ? 33.019 15.886 -65.096 1.00 97.56 178 ARG A O 1
ATOM 1465 N N . LYS A 1 179 ? 34.026 15.509 -63.119 1.00 97.69 179 LYS A N 1
ATOM 1466 C CA . LYS A 1 179 ? 35.402 15.563 -63.627 1.00 97.69 179 LYS A CA 1
ATOM 1467 C C . LYS A 1 179 ? 35.699 14.441 -64.623 1.00 97.69 179 LYS A C 1
ATOM 1469 O O . LYS A 1 179 ? 36.360 14.677 -65.627 1.00 97.69 179 LYS A O 1
ATOM 1474 N N . SER A 1 180 ? 35.188 13.235 -64.376 1.00 97.69 180 SER A N 1
ATOM 1475 C CA . SER A 1 180 ? 35.300 12.113 -65.313 1.00 97.69 180 SER A CA 1
ATOM 1476 C C . SER A 1 180 ? 34.634 12.431 -66.654 1.00 97.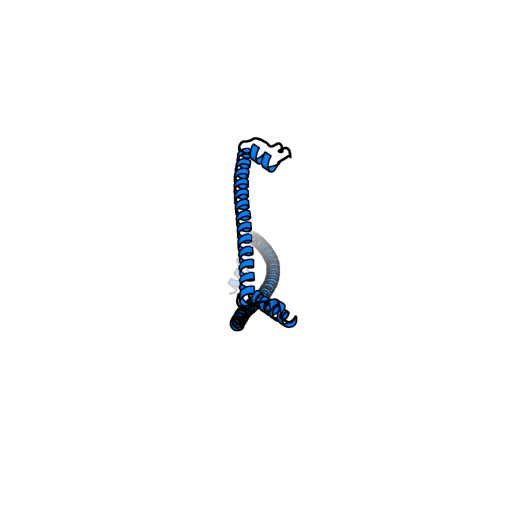69 180 SER A C 1
ATOM 1478 O O . SER A 1 180 ? 35.238 12.194 -67.698 1.00 97.69 180 SER A O 1
ATOM 1480 N N . TYR A 1 181 ? 33.441 13.035 -66.634 1.00 97.75 181 TYR A N 1
ATOM 1481 C CA . TYR A 1 181 ? 32.743 13.452 -67.852 1.00 97.75 181 TYR A CA 1
ATOM 1482 C C . TYR A 1 181 ? 33.498 14.552 -68.617 1.00 97.75 181 TYR A C 1
ATOM 1484 O O . TYR A 1 181 ? 33.645 14.467 -69.832 1.00 97.75 181 TYR A O 1
ATOM 1492 N N . GLU A 1 182 ? 34.041 15.549 -67.911 1.00 97.62 182 GLU A N 1
ATOM 1493 C CA . GLU A 1 182 ? 34.870 16.603 -68.514 1.00 97.62 182 GLU A CA 1
ATOM 1494 C C . GLU A 1 182 ? 36.129 16.036 -69.185 1.00 97.62 182 GLU A C 1
ATOM 1496 O O . GLU A 1 182 ? 36.433 16.379 -70.326 1.00 97.62 182 GLU A O 1
ATOM 1501 N N . ILE A 1 183 ? 36.854 15.147 -68.495 1.00 97.50 183 ILE A N 1
ATOM 1502 C CA . ILE A 1 183 ? 38.051 14.496 -69.044 1.00 97.50 183 ILE A CA 1
ATOM 1503 C C . ILE A 1 183 ? 37.688 13.685 -70.286 1.00 97.50 183 ILE A C 1
ATOM 1505 O O . ILE A 1 183 ? 38.409 13.758 -71.276 1.00 97.50 183 ILE A O 1
ATOM 1509 N N . LYS A 1 184 ? 36.564 12.960 -70.256 1.00 97.62 184 LYS A N 1
ATOM 1510 C CA . LYS A 1 184 ? 36.087 12.195 -71.409 1.00 97.62 184 LYS A CA 1
ATOM 1511 C C . LYS A 1 184 ? 35.873 13.093 -72.632 1.00 97.62 184 LYS A C 1
ATOM 1513 O O . LYS A 1 184 ? 36.422 12.795 -73.685 1.00 97.62 184 LYS A O 1
ATOM 1518 N N . ILE A 1 185 ? 35.174 14.220 -72.474 1.00 96.94 185 ILE A N 1
ATOM 1519 C CA . ILE A 1 185 ? 34.976 15.194 -73.563 1.00 96.94 185 ILE A CA 1
ATOM 1520 C C . ILE A 1 185 ? 36.321 15.717 -74.082 1.00 96.94 185 ILE A C 1
ATOM 1522 O O . ILE A 1 185 ? 36.545 15.759 -75.288 1.00 96.94 185 ILE A O 1
ATOM 1526 N N . ARG A 1 186 ? 37.246 16.080 -73.183 1.00 97.06 186 ARG A N 1
ATOM 1527 C CA . ARG A 1 186 ? 38.571 16.591 -73.571 1.00 97.06 186 ARG A CA 1
ATOM 1528 C C . ARG A 1 186 ? 39.402 15.564 -74.340 1.00 97.06 186 ARG A C 1
ATOM 1530 O O . ARG A 1 186 ? 40.149 15.961 -75.230 1.00 97.06 186 ARG A O 1
ATOM 1537 N N . ILE A 1 187 ? 39.299 14.283 -73.985 1.00 95.19 187 ILE A N 1
ATOM 1538 C CA . ILE A 1 187 ? 39.930 13.186 -74.729 1.00 95.19 187 ILE A CA 1
ATOM 1539 C C . ILE A 1 187 ? 39.316 13.108 -76.129 1.00 95.19 187 ILE A C 1
ATOM 1541 O O . ILE A 1 187 ? 40.057 13.193 -77.102 1.00 95.19 187 ILE A O 1
ATOM 1545 N N . GLU A 1 188 ? 37.986 13.064 -76.239 1.00 94.88 188 GLU A N 1
ATOM 1546 C CA . GLU A 1 188 ? 37.278 13.002 -77.527 1.00 94.88 188 GLU A CA 1
ATOM 1547 C C . GLU A 1 188 ? 37.596 14.208 -78.441 1.00 94.88 188 GLU A C 1
ATOM 1549 O O . GLU A 1 188 ? 37.732 14.055 -79.656 1.00 94.88 188 GLU A O 1
ATOM 1554 N N . ASP A 1 189 ? 37.728 15.418 -77.885 1.00 94.88 189 ASP A N 1
ATOM 1555 C CA . ASP A 1 189 ? 38.140 16.622 -78.624 1.00 94.88 189 ASP A CA 1
ATOM 1556 C C . ASP A 1 189 ? 39.606 16.546 -79.089 1.00 94.88 189 ASP A C 1
ATOM 1558 O O . ASP A 1 189 ? 39.928 16.912 -80.225 1.00 94.88 189 ASP A O 1
ATOM 1562 N N . ALA A 1 190 ? 40.512 16.079 -78.224 1.00 92.31 190 ALA A N 1
ATOM 1563 C CA . ALA A 1 190 ? 41.929 15.938 -78.550 1.00 92.31 190 ALA A CA 1
ATOM 1564 C C . ALA A 1 190 ? 42.159 14.862 -79.621 1.00 92.31 190 ALA A C 1
ATOM 1566 O O . ALA A 1 190 ? 42.919 15.094 -80.560 1.00 92.31 190 ALA A O 1
ATOM 1567 N N . GLU A 1 191 ? 41.467 13.726 -79.521 1.00 89.44 191 GLU A N 1
ATOM 1568 C CA . GLU A 1 191 ? 41.480 12.655 -80.522 1.00 89.44 191 GLU A CA 1
ATOM 1569 C C . GLU A 1 191 ? 40.988 13.154 -81.883 1.00 89.44 191 GLU A C 1
ATOM 1571 O O . GLU A 1 191 ? 41.660 12.928 -82.891 1.00 89.44 191 GLU A O 1
ATOM 1576 N N . ARG A 1 192 ? 39.877 13.908 -81.920 1.00 89.69 192 ARG A N 1
ATOM 1577 C CA . ARG A 1 192 ? 39.398 14.569 -83.147 1.00 89.69 192 ARG A CA 1
ATOM 1578 C C . ARG A 1 192 ? 40.454 15.502 -83.735 1.00 89.69 192 ARG A C 1
ATOM 1580 O O . ARG A 1 192 ? 40.784 15.390 -84.910 1.00 89.69 192 ARG A O 1
ATOM 1587 N N . THR A 1 193 ? 41.055 16.350 -82.901 1.00 92.25 193 THR A N 1
ATOM 1588 C CA . THR A 1 193 ? 42.099 17.293 -83.334 1.00 92.25 193 THR A CA 1
ATOM 1589 C C . THR A 1 193 ? 43.342 16.579 -83.884 1.00 92.25 193 THR A C 1
ATOM 1591 O O . THR A 1 193 ? 43.970 17.068 -84.822 1.00 92.25 193 THR A O 1
ATOM 1594 N N . LEU A 1 194 ? 43.729 15.436 -83.306 1.00 88.94 194 LEU A N 1
ATOM 1595 C CA . LEU A 1 194 ? 44.833 14.612 -83.806 1.00 88.94 194 LEU A CA 1
ATOM 1596 C C . LEU A 1 194 ? 44.492 13.990 -85.165 1.00 88.94 194 LEU A C 1
ATOM 1598 O O . LEU A 1 194 ? 45.315 14.059 -86.078 1.00 88.94 194 LEU A O 1
ATOM 1602 N N . CYS A 1 195 ? 43.278 13.454 -85.321 1.00 84.75 195 CYS A N 1
ATOM 1603 C CA . CYS A 1 195 ? 42.798 12.917 -86.596 1.00 84.75 195 CYS A CA 1
ATOM 1604 C C . CYS A 1 195 ? 42.785 13.994 -87.694 1.00 84.75 195 CYS A C 1
ATOM 1606 O O . CYS A 1 195 ? 43.312 13.761 -88.780 1.00 84.75 195 CYS A O 1
ATOM 1608 N N . ASP A 1 196 ? 42.285 15.199 -87.395 1.00 87.88 196 ASP A N 1
ATOM 1609 C CA . ASP A 1 196 ? 42.244 16.331 -88.336 1.00 87.88 196 ASP A CA 1
ATOM 1610 C C . ASP A 1 196 ? 43.644 16.775 -88.797 1.00 87.88 196 ASP A C 1
ATOM 1612 O O . ASP A 1 196 ? 43.819 17.288 -89.902 1.00 87.88 196 ASP A O 1
ATOM 1616 N N . ARG A 1 197 ? 44.667 16.565 -87.960 1.00 87.31 197 ARG A N 1
ATOM 1617 C CA . ARG A 1 197 ? 46.077 16.859 -88.269 1.00 87.31 197 ARG A CA 1
ATOM 1618 C C . ARG A 1 197 ? 46.793 15.722 -89.006 1.00 87.31 197 ARG A C 1
ATOM 1620 O O . ARG A 1 197 ? 47.998 15.822 -89.223 1.00 87.31 197 ARG A O 1
ATOM 1627 N N . GLY A 1 198 ? 46.073 14.669 -89.397 1.00 79.75 198 GLY A N 1
ATOM 1628 C CA . GLY A 1 198 ? 46.610 13.543 -90.160 1.00 79.75 198 GLY A CA 1
ATOM 1629 C C . GLY A 1 198 ? 47.362 12.514 -89.316 1.00 79.75 198 GLY A C 1
ATOM 1630 O O . GLY A 1 198 ? 48.252 11.844 -89.834 1.00 79.75 198 GLY A O 1
ATOM 1631 N N . PHE A 1 199 ? 47.047 12.400 -88.022 1.00 82.38 199 PHE A N 1
ATOM 1632 C CA . PHE A 1 199 ? 47.606 11.348 -87.173 1.00 82.38 199 PHE A CA 1
ATOM 1633 C C . PHE A 1 199 ? 47.161 9.956 -87.651 1.00 82.38 199 PHE A C 1
ATOM 1635 O O . PHE A 1 199 ? 45.968 9.705 -87.825 1.00 82.38 199 PHE A O 1
ATOM 1642 N N . ASP A 1 200 ? 48.119 9.044 -87.827 1.00 79.19 200 ASP A N 1
ATOM 1643 C CA . ASP A 1 200 ? 47.866 7.650 -88.192 1.00 79.19 200 ASP A CA 1
ATOM 1644 C C . ASP A 1 200 ? 47.628 6.796 -86.935 1.00 79.19 200 ASP A C 1
ATOM 1646 O O . ASP A 1 200 ? 48.478 6.715 -86.045 1.00 79.19 200 ASP A O 1
ATOM 1650 N N . GLN A 1 201 ? 46.477 6.123 -86.873 1.00 79.56 201 GLN A N 1
ATOM 1651 C CA . GLN A 1 201 ? 46.103 5.238 -85.766 1.00 79.56 201 GLN A CA 1
ATOM 1652 C C . GLN A 1 201 ? 47.077 4.062 -85.573 1.00 79.56 201 GLN A C 1
ATOM 1654 O O . GLN A 1 201 ? 47.137 3.505 -84.472 1.00 79.56 201 GLN A O 1
ATOM 1659 N N . SER A 1 202 ? 47.878 3.715 -86.589 1.00 77.75 202 SER A N 1
ATOM 1660 C CA . SER A 1 202 ? 48.939 2.700 -86.491 1.00 77.75 202 SER A CA 1
ATOM 1661 C C . SER A 1 202 ? 50.039 3.056 -85.476 1.00 77.75 202 SER A C 1
ATOM 1663 O O . SER A 1 202 ? 50.703 2.167 -84.947 1.00 77.75 202 SER A O 1
ATOM 1665 N N . LEU A 1 203 ? 50.191 4.346 -85.148 1.00 77.62 203 LEU A N 1
ATOM 1666 C CA . LEU A 1 203 ? 51.167 4.861 -84.181 1.00 77.62 203 LEU A CA 1
ATOM 1667 C C . LEU A 1 203 ? 50.631 4.903 -82.741 1.00 77.62 203 LEU A C 1
ATOM 1669 O O . LEU A 1 203 ? 51.311 5.399 -81.839 1.00 77.62 203 LEU A O 1
ATOM 1673 N N . THR A 1 204 ? 49.408 4.426 -82.495 1.00 83.25 204 THR A N 1
ATOM 1674 C CA . THR A 1 204 ? 48.870 4.335 -81.131 1.00 83.25 204 THR A CA 1
ATOM 1675 C C . THR A 1 204 ? 49.617 3.282 -80.317 1.00 83.25 204 THR A C 1
ATOM 1677 O O . THR A 1 204 ? 50.053 2.264 -80.847 1.00 83.25 204 THR A O 1
ATOM 1680 N N . HIS A 1 205 ? 49.731 3.493 -79.001 1.00 81.06 205 HIS A N 1
ATOM 1681 C CA . HIS A 1 205 ? 50.359 2.513 -78.108 1.00 81.06 205 HIS A CA 1
ATOM 1682 C C . HIS A 1 205 ? 49.691 1.134 -78.218 1.00 81.06 205 HIS A C 1
ATOM 1684 O O . HIS A 1 205 ? 50.379 0.123 -78.240 1.00 81.06 205 HIS A O 1
ATOM 1690 N N . GLU A 1 206 ? 48.362 1.079 -78.339 1.00 83.44 206 GLU A N 1
ATOM 1691 C CA . GLU A 1 206 ? 47.643 -0.186 -78.522 1.00 83.44 206 GLU A CA 1
ATOM 1692 C C . GLU A 1 206 ? 48.019 -0.888 -79.839 1.00 83.44 206 GLU A C 1
ATOM 1694 O O . GLU A 1 206 ? 48.255 -2.095 -79.834 1.00 83.44 206 GLU A O 1
ATOM 1699 N N . ALA A 1 207 ? 48.118 -0.153 -80.952 1.00 82.00 207 ALA A N 1
ATOM 1700 C CA . ALA A 1 207 ? 48.539 -0.716 -82.234 1.00 82.00 207 ALA A CA 1
ATOM 1701 C C . ALA A 1 207 ? 50.010 -1.163 -82.214 1.00 82.00 207 ALA A C 1
ATOM 1703 O O . ALA A 1 207 ? 50.322 -2.251 -82.690 1.00 82.00 207 ALA A O 1
ATOM 1704 N N . LEU A 1 208 ? 50.899 -0.368 -81.612 1.00 83.81 208 LEU A N 1
ATOM 1705 C CA . LEU A 1 208 ? 52.324 -0.685 -81.486 1.00 83.81 208 LEU A CA 1
ATOM 1706 C C . LEU A 1 208 ? 52.574 -1.896 -80.582 1.00 83.81 208 LEU A C 1
ATOM 1708 O O . LEU A 1 208 ? 53.420 -2.722 -80.910 1.00 83.81 208 LEU A O 1
ATOM 1712 N N . VAL A 1 209 ? 51.821 -2.042 -79.486 1.00 85.56 209 VAL A N 1
ATOM 1713 C CA . VAL A 1 209 ? 51.909 -3.223 -78.614 1.00 85.56 209 VAL A CA 1
ATOM 1714 C C . VAL A 1 209 ? 51.422 -4.474 -79.341 1.00 85.56 209 VAL A C 1
ATOM 1716 O O . VAL A 1 209 ? 52.137 -5.470 -79.342 1.00 85.56 209 VAL A O 1
ATOM 1719 N N . LYS A 1 210 ? 50.282 -4.408 -80.046 1.00 85.31 210 LYS A N 1
ATOM 1720 C CA . LYS A 1 210 ? 49.775 -5.521 -80.876 1.00 85.31 210 LYS A CA 1
ATOM 1721 C C . LYS A 1 210 ? 50.704 -5.907 -82.032 1.00 85.31 210 LYS A C 1
ATOM 1723 O O . LYS A 1 210 ? 50.580 -7.005 -82.552 1.00 85.31 210 LYS A O 1
ATOM 1728 N N . LEU A 1 211 ? 51.573 -4.997 -82.472 1.00 78.56 211 LEU A N 1
ATOM 1729 C CA . LEU A 1 211 ? 52.609 -5.260 -83.476 1.00 78.56 211 LEU A CA 1
ATOM 1730 C C . LEU A 1 211 ? 53.900 -5.832 -82.863 1.00 78.56 211 LEU A C 1
ATOM 1732 O O . LEU A 1 211 ? 54.733 -6.352 -83.603 1.00 78.56 211 LEU A O 1
ATOM 1736 N N . SER A 1 212 ? 54.094 -5.681 -81.548 1.00 75.88 212 SER A N 1
ATOM 1737 C CA . SER A 1 212 ? 55.278 -6.151 -80.812 1.00 75.88 212 SER A CA 1
ATOM 1738 C C . SER A 1 212 ? 55.081 -7.484 -80.080 1.00 75.88 212 SER A C 1
ATOM 1740 O O . SER A 1 212 ? 56.073 -8.083 -79.662 1.00 75.88 212 SER A O 1
ATOM 1742 N N . GLU A 1 213 ? 53.830 -7.920 -79.918 1.00 50.75 213 GLU A N 1
ATOM 1743 C CA . GLU A 1 213 ? 53.445 -9.290 -79.539 1.00 50.75 213 GLU A CA 1
ATOM 1744 C C . GLU A 1 213 ? 53.305 -10.178 -80.782 1.00 50.75 213 GLU A C 1
ATOM 1746 O O . GLU A 1 213 ? 53.750 -11.347 -80.710 1.00 50.75 213 GLU A O 1
#

Secondary structure (DSSP, 8-state):
-HHHHHHHHHTTSPPPP----HHHHHHHHHHHHHHHHHHHHHHHHHHHHHHHHHHHHHHHHHHHHHHHHHHTTGGGTS-HHHHHHHHHHHHHHHHTT-S--SHHHHHHHHHHHHHHHHHHHHHHHHHHHHHHHHHHHHHHHHHHHHHHHHHHHHHHHHHHHHHHHHHHHHHHHHHHHHHHHHHHHHHHHHHHHHHHTT--GGGSHHHHHHHH-

Solvent-accessible surface area (backbone atoms only — not comparable to full-atom values): 11872 Å² total; per-residue (Å²): 109,54,71,58,49,50,44,63,76,44,57,92,49,83,73,78,91,73,78,91,43,77,68,53,52,51,52,46,40,54,50,46,53,52,50,55,49,52,52,50,54,49,50,52,51,53,52,52,52,51,50,51,50,51,55,51,50,56,50,49,51,51,50,50,54,51,47,44,72,74,59,49,70,49,90,78,70,55,52,73,68,54,51,51,52,51,50,52,45,52,51,50,20,56,75,59,72,42,97,47,80,47,69,67,54,48,51,51,41,53,51,53,51,50,48,54,50,52,52,52,52,51,52,49,56,49,52,53,53,50,50,56,51,50,51,54,50,50,55,54,49,54,53,50,51,58,50,50,54,53,51,48,55,55,49,54,52,52,50,52,54,51,48,55,52,50,51,51,51,50,52,51,51,54,51,51,52,52,51,52,52,53,50,51,52,53,48,57,52,50,52,50,56,40,49,78,71,68,57,62,71,71,75,33,70,69,45,47,50,69,71,72,108

Radius of gyration: 53.44 Å; Cα contacts (8 Å, |Δi|>4): 39; chains: 1; bounding box: 102×58×143 Å

Foldseek 3Di:
DLVVLQCVVQPPHDRDDDDPDPVVVVVSVVVSVVVVVVVVVVVVVVVVVVVVVVVVVVVVVVVVVVCCVVVPCVVVPDDPVRVVVVVVLVVLCVVLVHPDSDPVRSVVSVVVVVVVVVVVVVVVVVVVVVVVVVVVVVVVVVVVVVVVVVVVVVVVVVVVVVVVVVVVVVVVVVVVVVVVVVVVVVVVVVVVVCVVVVNDPCPDPVNVVVVVD

InterPro domains:
  IPR026243 HAUS augmin-like complex subunit 1 [PF25762] (1-213)
  IPR026243 HAUS augmin-like complex subunit 1 [PR02087] (5-20)
  IPR026243 HAUS augmin-like complex subunit 1 [PR02087] (20-35)
  IPR026243 HAUS augmin-like complex subunit 1 [PR02087] (41-63)
  IPR026243 HAUS augmin-like complex subunit 1 [PR02087] (86-106)
  IPR026243 HAUS augmin-like complex subunit 1 [PR02087] (165-182)
  IPR026243 HAUS augmin-like complex subunit 1 [PTHR31570] (1-213)